Protein AF-A0A972V0B0-F1 (afdb_monomer_lite)

Foldseek 3Di:
DPDDQCVPDPDHQDAPRVPDDCCLQDVDDSPDDQDDPAPVSRDDDLQVCLQQDPNDDDGLVVFADSNGRPHTPQDLVNVCVDPAHQDAPSVVPDPCLPQNDPHGGYPHCQDNAPVSNDPDPCPVQAPCVQQVPRPLVCFADSNHRVRGDHQCVVDPDGQDAPSVVDDPCLQQWDADPNDIDGHNPDGDPAPCVNDPDLQVCPQDDPNHHPQVCQQDSNDSHRNNDAQVPPPHRQDDPSPPDDPCLQFPWDADPNDTHTDPDDPDPDPVVNPD

pLDDT: mean 89.09, std 5.12, range [51.25, 94.75]

Secondary structure (DSSP, 8-state):
-----GGGSSS---GGGGG--GGGT-SS-TTSPPP-SSGGGTS--TTTTTT-BTTBPPPGGGTB-SS-TTSB---HHHHTTSSS---GGGGGS-THHHHEETTEE------SSGGGTS--TTTTTS-TTTSGGG-GGGTB-SS-TT-B---GGGSSS---GGGGGS-HHHHHEEEETTEEEE--SS----GGGTS--TTTTTT-BTTB--GGGT--SS-SS-TT--GGGSSS---GGGTT--GGGTS-EEEETTEEEE----S---HHHHH-

Structure (mmCIF, N/CA/C/O backbone):
data_AF-A0A972V0B0-F1
#
_entry.id   AF-A0A972V0B0-F1
#
loop_
_atom_site.group_PDB
_atom_site.id
_atom_site.type_symbol
_atom_site.label_atom_id
_atom_site.label_alt_id
_atom_site.label_comp_id
_atom_site.label_asym_id
_atom_site.label_entity_id
_atom_site.label_seq_id
_atom_site.pdbx_PDB_ins_code
_atom_site.Cartn_x
_atom_site.Cartn_y
_atom_site.Cartn_z
_atom_site.occupancy
_atom_site.B_iso_or_equiv
_atom_site.auth_seq_id
_atom_site.auth_comp_id
_atom_site.auth_asym_id
_atom_site.auth_atom_id
_atom_site.pdbx_PDB_model_num
ATOM 1 N N . MET A 1 1 ? 24.440 -10.088 -61.832 1.00 51.25 1 MET A N 1
ATOM 2 C CA . MET A 1 1 ? 25.765 -10.116 -61.172 1.00 51.25 1 MET A CA 1
ATOM 3 C C . MET A 1 1 ? 25.645 -11.085 -60.006 1.00 51.25 1 MET A C 1
ATOM 5 O O . MET A 1 1 ? 25.086 -10.699 -58.996 1.00 51.25 1 MET A O 1
ATOM 9 N N . ASN A 1 2 ? 26.035 -12.352 -60.175 1.00 53.22 2 ASN A N 1
ATOM 10 C CA . ASN A 1 2 ? 25.621 -13.441 -59.270 1.00 53.22 2 ASN A CA 1
ATOM 11 C C . ASN A 1 2 ? 26.691 -13.938 -58.282 1.00 53.22 2 ASN A C 1
ATOM 13 O O . ASN A 1 2 ? 26.530 -15.032 -57.755 1.00 53.22 2 ASN A O 1
ATOM 17 N N . SER A 1 3 ? 27.766 -13.195 -57.994 1.00 65.75 3 SER A N 1
ATOM 18 C CA . SER A 1 3 ? 28.734 -13.686 -56.993 1.00 65.75 3 SER A CA 1
ATOM 19 C C . SER A 1 3 ? 29.691 -12.632 -56.421 1.00 65.75 3 SER A C 1
ATOM 21 O O . SER A 1 3 ? 30.895 -12.884 -56.349 1.00 65.75 3 SER A O 1
ATOM 23 N N . PHE A 1 4 ? 29.211 -11.444 -56.029 1.00 81.19 4 PHE A N 1
ATOM 24 C CA . PHE A 1 4 ? 30.041 -10.613 -55.147 1.00 81.19 4 PHE A CA 1
ATOM 25 C C . PHE A 1 4 ? 29.948 -11.167 -53.723 1.00 81.19 4 PHE A C 1
ATOM 27 O O . PHE A 1 4 ? 28.857 -11.290 -53.173 1.00 81.19 4 PHE A O 1
ATOM 34 N N . ASP A 1 5 ? 31.092 -11.552 -53.166 1.00 86.06 5 ASP A N 1
ATOM 35 C CA . ASP A 1 5 ? 31.188 -12.245 -51.886 1.00 86.06 5 ASP A CA 1
ATOM 36 C C . ASP A 1 5 ? 31.650 -11.279 -50.790 1.00 86.06 5 ASP A C 1
ATOM 38 O O . ASP A 1 5 ? 32.835 -10.954 -50.679 1.00 86.06 5 ASP A O 1
ATOM 42 N N . HIS A 1 6 ? 30.700 -10.826 -49.968 1.00 88.62 6 HIS A N 1
ATOM 43 C CA . HIS A 1 6 ? 30.971 -9.909 -48.862 1.00 88.62 6 HIS A CA 1
ATOM 44 C C . HIS A 1 6 ? 31.806 -10.523 -47.731 1.00 88.62 6 HIS A C 1
ATOM 46 O O . HIS A 1 6 ? 32.396 -9.765 -46.960 1.00 88.62 6 HIS A O 1
ATOM 52 N N . SER A 1 7 ? 31.938 -11.854 -47.652 1.00 88.25 7 SER A N 1
ATOM 53 C CA . SER A 1 7 ? 32.785 -12.503 -46.638 1.00 88.25 7 SER A CA 1
ATOM 54 C C . SER A 1 7 ? 34.274 -12.182 -46.804 1.00 88.25 7 SER A C 1
ATOM 56 O O . SER A 1 7 ? 35.052 -12.321 -45.865 1.00 88.25 7 SER A O 1
ATOM 58 N N . LYS A 1 8 ? 34.670 -11.704 -47.991 1.00 88.88 8 LYS A N 1
ATOM 59 C CA . LYS A 1 8 ? 36.043 -11.296 -48.324 1.00 88.88 8 LYS A CA 1
ATOM 60 C C . LYS A 1 8 ? 36.289 -9.800 -48.141 1.00 88.88 8 LYS A C 1
ATOM 62 O O . LYS A 1 8 ? 37.336 -9.298 -48.544 1.00 88.88 8 LYS A O 1
ATOM 67 N N . THR A 1 9 ? 35.316 -9.073 -47.600 1.00 87.44 9 THR A N 1
ATOM 68 C CA . THR A 1 9 ? 35.385 -7.621 -47.421 1.00 87.44 9 THR A CA 1
ATOM 69 C C . THR A 1 9 ? 35.479 -7.255 -45.944 1.00 87.44 9 THR A C 1
ATOM 71 O O . THR A 1 9 ? 35.222 -8.078 -45.071 1.00 87.44 9 THR A O 1
ATOM 74 N N . ASN A 1 10 ? 35.792 -5.990 -45.661 1.00 86.88 10 ASN A N 1
ATOM 75 C CA . ASN A 1 10 ? 35.825 -5.463 -44.292 1.00 86.88 10 ASN A CA 1
ATOM 76 C C . ASN A 1 10 ? 34.428 -5.316 -43.656 1.00 86.88 10 ASN A C 1
ATOM 78 O O . ASN A 1 10 ? 34.326 -4.897 -42.505 1.00 86.88 10 ASN A O 1
ATOM 82 N N . TYR A 1 11 ? 33.362 -5.630 -44.399 1.00 87.94 11 TYR A N 1
ATOM 83 C CA . TYR A 1 11 ? 31.991 -5.638 -43.911 1.00 87.94 11 TYR A CA 1
ATOM 84 C C . TYR A 1 11 ? 31.294 -6.932 -44.336 1.00 87.94 11 TYR A C 1
ATOM 86 O O . TYR A 1 11 ? 30.757 -7.050 -45.441 1.00 87.94 11 TYR A O 1
ATOM 94 N N . ILE A 1 12 ? 31.336 -7.920 -43.444 1.00 90.50 12 ILE A N 1
ATOM 95 C CA . ILE A 1 12 ? 30.674 -9.209 -43.629 1.00 90.50 12 ILE A CA 1
ATOM 96 C C . ILE A 1 12 ? 29.174 -9.002 -43.398 1.00 90.50 12 ILE A C 1
ATOM 98 O O . ILE A 1 12 ? 28.762 -8.516 -42.347 1.00 90.50 12 ILE A O 1
ATOM 102 N N . LEU A 1 13 ? 28.352 -9.347 -44.393 1.00 90.50 13 LEU A N 1
ATOM 103 C CA . LEU A 1 13 ? 26.901 -9.260 -44.253 1.00 90.50 13 LEU A CA 1
ATOM 104 C C . LEU A 1 13 ? 26.405 -10.358 -43.314 1.00 90.50 13 LEU A C 1
ATOM 106 O O . LEU A 1 13 ? 26.665 -11.539 -43.531 1.00 90.50 13 LEU A O 1
ATOM 110 N N . GLU A 1 14 ? 25.635 -9.963 -42.306 1.00 91.81 14 GLU A N 1
ATOM 111 C CA . GLU A 1 14 ? 25.049 -10.869 -41.322 1.00 91.81 14 GLU A CA 1
ATOM 112 C C . GLU A 1 14 ? 23.585 -10.514 -41.047 1.00 91.81 14 GLU A C 1
ATOM 114 O O . GLU A 1 14 ? 23.146 -9.366 -41.195 1.00 91.81 14 GLU A O 1
ATOM 119 N N . GLY A 1 15 ? 22.818 -11.521 -40.626 1.00 90.94 15 GLY A N 1
ATOM 120 C CA . GLY A 1 15 ? 21.413 -11.374 -40.256 1.00 90.94 15 GLY A CA 1
ATOM 121 C C . GLY A 1 15 ? 20.578 -10.736 -41.361 1.00 90.94 15 GLY A C 1
ATOM 122 O O . GLY A 1 15 ? 20.591 -11.185 -42.507 1.00 90.94 15 GLY A O 1
ATOM 123 N N . ARG A 1 16 ? 19.850 -9.667 -41.028 1.00 89.12 16 ARG A N 1
ATOM 124 C CA . ARG A 1 16 ? 18.952 -8.974 -41.968 1.00 89.12 16 ARG A CA 1
ATOM 125 C C . ARG A 1 16 ? 19.671 -8.315 -43.146 1.00 89.12 16 ARG A C 1
ATOM 127 O O . ARG A 1 16 ? 19.021 -8.052 -44.153 1.00 89.12 16 ARG A O 1
ATOM 134 N N . HIS A 1 17 ? 20.980 -8.081 -43.058 1.00 91.88 17 HIS A N 1
ATOM 135 C CA . HIS A 1 17 ? 21.739 -7.483 -44.155 1.00 91.88 17 HIS A CA 1
ATOM 136 C C . HIS A 1 17 ? 21.974 -8.453 -45.323 1.00 91.88 17 HIS A C 1
ATOM 138 O O . HIS A 1 17 ? 22.174 -8.002 -46.446 1.00 91.88 17 HIS A O 1
ATOM 144 N N . LEU A 1 18 ? 21.892 -9.771 -45.092 1.00 90.88 18 LEU A N 1
ATOM 145 C CA . LEU A 1 18 ? 22.099 -10.801 -46.123 1.00 90.88 18 LEU A CA 1
ATOM 146 C C . LEU 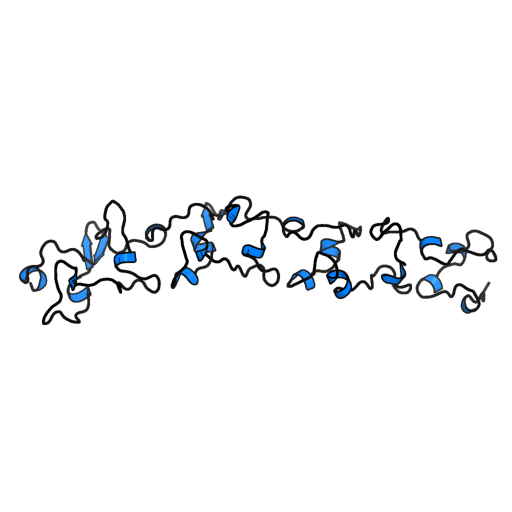A 1 18 ? 21.057 -10.762 -47.246 1.00 90.88 18 LEU A C 1
ATOM 148 O O . LEU A 1 18 ? 21.331 -11.208 -48.356 1.00 90.88 18 LEU A O 1
ATOM 152 N N . THR A 1 19 ? 19.856 -10.259 -46.956 1.00 87.62 19 THR A N 1
ATOM 153 C CA . THR A 1 19 ? 18.729 -10.239 -47.898 1.00 87.62 19 THR A CA 1
ATOM 154 C C . THR A 1 19 ? 18.504 -8.865 -48.528 1.00 87.62 19 THR A C 1
ATOM 156 O O . THR A 1 19 ? 17.464 -8.648 -49.143 1.00 87.62 19 THR A O 1
ATOM 159 N N . LEU A 1 20 ? 19.411 -7.905 -48.316 1.00 88.81 20 LEU A N 1
ATOM 160 C CA . LEU A 1 20 ? 19.271 -6.554 -48.854 1.00 88.81 20 LEU A CA 1
ATOM 161 C C . LEU A 1 20 ? 19.803 -6.467 -50.283 1.00 88.81 20 LEU A C 1
ATOM 163 O O . LEU A 1 20 ? 20.859 -7.006 -50.609 1.00 88.81 20 LEU A O 1
ATOM 167 N N . ASP A 1 21 ? 19.102 -5.702 -51.117 1.00 90.31 21 ASP A N 1
ATOM 168 C CA . ASP A 1 21 ? 19.614 -5.317 -52.428 1.00 90.31 21 ASP A CA 1
ATOM 169 C C . ASP A 1 21 ? 20.857 -4.427 -52.290 1.00 90.31 21 ASP A C 1
ATOM 171 O O . ASP A 1 21 ? 20.909 -3.539 -51.433 1.00 90.31 21 ASP A O 1
ATOM 175 N N . CYS A 1 22 ? 21.820 -4.578 -53.207 1.00 89.06 22 CYS A N 1
ATOM 176 C CA . CYS A 1 22 ? 23.069 -3.802 -53.217 1.00 89.06 22 CYS A CA 1
ATOM 177 C C . CYS A 1 22 ? 22.825 -2.281 -53.167 1.00 89.06 22 CYS A C 1
ATOM 179 O O . CYS A 1 22 ? 23.588 -1.535 -52.552 1.00 89.06 22 CYS A O 1
ATOM 181 N N . THR A 1 23 ? 21.731 -1.819 -53.782 1.00 91.38 23 THR A N 1
ATOM 182 C CA . THR A 1 23 ? 21.338 -0.404 -53.868 1.00 91.38 23 THR A CA 1
ATOM 183 C C . THR A 1 23 ? 20.962 0.215 -52.522 1.00 91.38 23 THR A C 1
ATOM 185 O O . THR A 1 23 ? 20.965 1.439 -52.392 1.00 91.38 23 THR A O 1
ATOM 188 N N . LYS A 1 24 ? 20.652 -0.595 -51.500 1.00 91.00 24 LYS A N 1
ATOM 189 C CA . LYS A 1 24 ? 20.341 -0.100 -50.150 1.00 91.00 24 LYS A CA 1
ATOM 190 C C . LYS A 1 24 ? 21.573 0.439 -49.429 1.00 91.00 24 LYS A C 1
ATOM 192 O O . LYS A 1 24 ? 21.441 1.379 -48.651 1.00 91.00 24 LYS A O 1
ATOM 197 N N . CYS A 1 25 ? 22.750 -0.105 -49.724 1.00 89.50 25 CYS A N 1
ATOM 198 C CA . CYS A 1 25 ? 24.021 0.336 -49.146 1.00 89.50 25 CYS A CA 1
ATOM 199 C C . CYS A 1 25 ? 24.804 1.224 -50.122 1.00 89.50 25 CYS A C 1
ATOM 201 O O . CYS A 1 25 ? 25.382 2.237 -49.733 1.00 89.50 25 CYS A O 1
ATOM 203 N N . HIS A 1 26 ? 24.779 0.886 -51.411 1.00 90.56 26 HIS A N 1
ATOM 204 C CA . HIS A 1 26 ? 25.521 1.596 -52.444 1.00 90.56 26 HIS A CA 1
ATOM 205 C C . HIS A 1 26 ? 24.607 2.541 -53.229 1.00 90.56 26 HIS A C 1
ATOM 207 O O . HIS A 1 26 ? 23.933 2.144 -54.177 1.00 90.56 26 HIS A O 1
ATOM 213 N N . LYS A 1 27 ? 24.634 3.828 -52.862 1.00 85.38 27 LYS A N 1
ATOM 214 C CA . LYS A 1 27 ? 23.872 4.906 -53.528 1.00 85.38 27 LYS A CA 1
ATOM 215 C C . LYS A 1 27 ? 24.489 5.384 -54.858 1.00 85.38 27 LYS A C 1
ATOM 217 O O . LYS A 1 27 ? 23.963 6.298 -55.482 1.00 85.38 27 LYS A O 1
ATOM 222 N N . GLY A 1 28 ? 25.615 4.800 -55.270 1.00 84.69 28 GLY A N 1
ATOM 223 C CA . GLY A 1 28 ? 26.370 5.148 -56.477 1.00 84.69 28 GLY A CA 1
ATOM 224 C C . GLY A 1 28 ? 27.048 3.909 -57.061 1.00 84.69 28 GLY A C 1
ATOM 225 O O . GLY A 1 28 ? 26.440 2.845 -57.105 1.00 84.69 28 GLY A O 1
ATOM 226 N N . SER A 1 29 ? 28.314 4.016 -57.478 1.00 88.31 29 SER A N 1
ATOM 227 C CA . SER A 1 29 ? 29.063 2.830 -57.919 1.00 88.31 29 SER A CA 1
ATOM 228 C C . SER A 1 29 ? 29.170 1.794 -56.795 1.00 88.31 29 SER A C 1
ATOM 230 O O . SER A 1 29 ? 29.531 2.134 -55.667 1.00 88.31 29 SER A O 1
ATOM 232 N N . TYR A 1 30 ? 28.929 0.521 -57.118 1.00 86.56 30 TYR A N 1
ATOM 233 C CA . TYR A 1 30 ? 29.069 -0.601 -56.181 1.00 86.56 30 TYR A CA 1
ATOM 234 C C . TYR A 1 30 ? 30.507 -0.816 -55.692 1.00 86.56 30 TYR A C 1
ATOM 236 O O . TYR A 1 30 ? 30.723 -1.463 -54.676 1.00 86.56 30 TYR A O 1
ATOM 244 N N . THR A 1 31 ? 31.496 -0.244 -56.378 1.00 84.31 31 THR A N 1
ATOM 245 C CA . THR A 1 31 ? 32.905 -0.291 -55.965 1.00 84.31 31 THR A CA 1
ATOM 246 C C . THR A 1 31 ? 33.290 0.827 -55.002 1.00 84.31 31 THR A C 1
ATOM 248 O O . THR A 1 31 ? 34.402 0.816 -54.479 1.00 84.31 31 THR A O 1
ATOM 251 N N . ASN A 1 32 ? 32.421 1.821 -54.795 1.00 88.38 32 ASN A N 1
ATOM 252 C CA . ASN A 1 32 ? 32.740 2.925 -53.901 1.00 88.38 32 ASN A CA 1
ATOM 253 C C . ASN A 1 32 ? 32.690 2.444 -52.446 1.00 88.38 32 ASN A C 1
ATOM 255 O O . ASN A 1 32 ? 31.724 1.774 -52.064 1.00 88.38 32 ASN A O 1
ATOM 259 N N . PRO A 1 33 ? 33.691 2.809 -51.625 1.00 87.12 33 PRO A N 1
ATOM 260 C CA . PRO A 1 33 ? 33.683 2.469 -50.214 1.00 87.12 33 PRO A CA 1
ATOM 261 C C . PRO A 1 33 ? 32.496 3.144 -49.522 1.00 87.12 33 PRO A C 1
ATOM 263 O O . PRO A 1 33 ? 32.240 4.336 -49.705 1.00 87.12 33 PRO A O 1
ATOM 266 N N . VAL A 1 34 ? 31.779 2.366 -48.717 1.00 89.88 34 VAL A N 1
ATOM 267 C CA . VAL A 1 34 ? 30.687 2.838 -47.863 1.00 89.88 34 VAL A CA 1
ATOM 268 C C . VAL A 1 34 ? 31.223 2.921 -46.442 1.00 89.88 34 VAL A C 1
ATOM 270 O O . VAL A 1 34 ? 31.933 2.025 -45.994 1.00 89.88 34 VAL A O 1
ATOM 273 N N . LYS A 1 35 ? 30.912 3.999 -45.723 1.00 91.56 35 LYS A N 1
ATOM 274 C CA . LYS A 1 35 ? 31.260 4.098 -44.306 1.00 91.56 35 LYS A CA 1
ATOM 275 C C . LYS A 1 35 ? 30.401 3.095 -43.525 1.00 91.56 35 LYS A C 1
ATOM 277 O O . LYS A 1 35 ? 29.187 3.104 -43.678 1.00 91.56 35 LYS A O 1
ATOM 282 N N . HIS A 1 36 ? 31.028 2.209 -42.755 1.00 90.06 36 HIS A N 1
ATOM 283 C CA . HIS A 1 36 ? 30.348 1.054 -42.151 1.00 90.06 36 HIS A CA 1
ATOM 284 C C . HIS A 1 36 ? 30.890 0.691 -40.759 1.00 90.06 36 HIS A C 1
ATOM 286 O O . HIS A 1 36 ? 30.691 -0.426 -40.283 1.00 90.06 36 HIS A O 1
ATOM 292 N N . SER A 1 37 ? 31.657 1.588 -40.134 1.00 88.50 37 SER A N 1
ATOM 293 C CA . SER A 1 37 ? 32.315 1.306 -38.853 1.00 88.50 37 SER A CA 1
ATOM 294 C C . SER A 1 37 ? 31.341 1.388 -37.682 1.00 88.50 37 SER A C 1
ATOM 296 O O . SER A 1 37 ? 31.563 0.739 -36.669 1.00 88.50 37 SER A O 1
ATOM 298 N N . LEU A 1 38 ? 30.277 2.180 -37.820 1.00 89.75 38 LEU A N 1
ATOM 299 C CA . LEU A 1 38 ? 29.219 2.337 -36.829 1.00 89.75 38 LEU A CA 1
ATOM 300 C C . LEU A 1 38 ? 27.864 2.073 -37.480 1.00 89.75 38 LEU A C 1
ATOM 302 O O . LEU A 1 38 ? 27.641 2.440 -38.634 1.00 89.75 38 LEU A O 1
ATOM 306 N N . CYS A 1 39 ? 26.907 1.536 -36.722 1.00 91.25 39 CYS A N 1
ATOM 307 C CA . CYS A 1 39 ? 25.532 1.371 -37.206 1.00 91.25 39 CYS A CA 1
ATOM 308 C C . CYS A 1 39 ? 24.936 2.709 -37.676 1.00 91.25 39 CYS A C 1
ATOM 310 O O . CYS A 1 39 ? 24.220 2.759 -38.676 1.00 91.25 39 CYS A O 1
ATOM 312 N N . SER A 1 40 ? 25.300 3.803 -36.997 1.00 90.06 40 SER A N 1
ATOM 313 C CA . SER A 1 40 ? 24.869 5.165 -37.317 1.00 90.06 40 SER A CA 1
ATOM 314 C C . SER A 1 40 ? 25.444 5.735 -38.617 1.00 90.06 40 SER A C 1
ATOM 316 O O . SER A 1 40 ? 25.043 6.818 -39.031 1.00 90.06 40 SER A O 1
ATOM 318 N N . ASP A 1 41 ? 26.402 5.055 -39.255 1.00 91.06 41 ASP A N 1
ATOM 319 C CA . ASP A 1 41 ? 26.890 5.460 -40.578 1.00 91.06 41 ASP A CA 1
ATOM 320 C C . ASP A 1 41 ? 25.838 5.204 -41.672 1.00 91.06 41 ASP A C 1
ATOM 322 O O . ASP A 1 41 ? 25.843 5.875 -42.705 1.00 91.06 41 ASP A O 1
ATOM 326 N N . CYS A 1 42 ? 24.916 4.268 -41.420 1.00 91.38 42 CYS A N 1
ATOM 327 C CA . CYS A 1 42 ? 23.842 3.882 -42.337 1.00 91.38 42 CYS A CA 1
ATOM 328 C C . CYS A 1 42 ? 22.436 4.093 -41.754 1.00 91.38 42 CYS A C 1
ATOM 330 O O . CYS A 1 42 ? 21.502 4.354 -42.512 1.00 91.38 42 CYS A O 1
ATOM 332 N N . HIS A 1 43 ? 22.270 3.953 -40.437 1.00 92.12 43 HIS A N 1
ATOM 333 C CA . HIS A 1 43 ? 20.976 4.005 -39.761 1.00 92.12 43 HIS A CA 1
ATOM 334 C C . HIS A 1 43 ? 20.806 5.272 -38.928 1.00 92.12 43 HIS A C 1
ATOM 336 O O . HIS A 1 43 ? 21.711 5.691 -38.210 1.00 92.12 43 HIS A O 1
ATOM 342 N N . ASP A 1 44 ? 19.602 5.831 -38.958 1.00 92.12 44 ASP A N 1
ATOM 343 C CA . ASP A 1 44 ? 19.235 6.917 -38.059 1.00 92.12 44 ASP A CA 1
ATOM 344 C C . ASP A 1 44 ? 19.014 6.402 -36.630 1.00 92.12 44 ASP A C 1
ATOM 346 O O . ASP A 1 44 ? 18.536 5.286 -36.401 1.00 92.12 44 ASP A O 1
ATOM 350 N N . ASP A 1 45 ? 19.329 7.245 -35.648 1.00 91.69 45 ASP A N 1
ATOM 351 C CA . ASP A 1 45 ? 19.101 6.944 -34.236 1.00 91.69 45 ASP A CA 1
ATOM 352 C C . ASP A 1 45 ? 17.611 7.066 -33.886 1.00 91.69 45 ASP A C 1
ATOM 354 O O . ASP A 1 45 ? 17.098 8.150 -33.594 1.00 91.69 45 ASP A O 1
ATOM 358 N N . TYR A 1 46 ? 16.920 5.926 -33.857 1.00 92.56 46 TYR A N 1
ATOM 359 C CA . TYR A 1 46 ? 15.517 5.834 -33.446 1.00 92.56 46 TYR A CA 1
ATOM 360 C C . TYR A 1 46 ? 15.267 6.419 -32.040 1.00 92.56 46 TYR A C 1
ATOM 362 O O . TYR A 1 46 ? 14.219 7.024 -31.784 1.00 92.56 46 TYR A O 1
ATOM 370 N N . HIS A 1 47 ? 16.237 6.297 -31.130 1.00 91.94 47 HIS A N 1
ATOM 371 C CA . HIS A 1 47 ? 16.125 6.750 -29.745 1.00 91.94 47 HIS A CA 1
ATOM 372 C C . HIS A 1 47 ? 16.424 8.237 -29.565 1.00 91.94 47 HIS A C 1
ATOM 374 O O . HIS A 1 47 ? 16.220 8.754 -28.468 1.00 91.94 47 HIS A O 1
ATOM 380 N N . ASN A 1 48 ? 16.834 8.949 -30.620 1.00 91.88 48 ASN A N 1
ATOM 381 C CA . ASN A 1 48 ? 17.043 10.397 -30.606 1.00 91.88 48 ASN A CA 1
ATOM 382 C C . ASN A 1 48 ? 17.903 10.861 -29.410 1.00 91.88 48 ASN A C 1
ATOM 384 O O . ASN A 1 48 ? 17.514 11.758 -28.663 1.00 91.88 48 ASN A O 1
ATOM 388 N N . ASN A 1 49 ? 19.066 10.236 -29.215 1.00 91.88 49 ASN A N 1
ATOM 389 C CA . ASN A 1 49 ? 20.031 10.520 -28.147 1.00 91.88 49 ASN A CA 1
ATOM 390 C C . ASN A 1 49 ? 19.557 10.229 -26.708 1.00 91.88 49 ASN A C 1
ATOM 392 O O . ASN A 1 49 ? 20.216 10.668 -25.767 1.00 91.88 49 ASN A O 1
ATOM 396 N N . GLN A 1 50 ? 18.475 9.469 -26.493 1.00 90.81 50 GLN A N 1
ATOM 397 C CA . GLN A 1 50 ? 17.999 9.125 -25.137 1.00 90.81 50 GLN A CA 1
ATOM 398 C C . GLN A 1 50 ? 19.038 8.394 -24.269 1.00 90.81 50 GLN A C 1
ATOM 400 O O . GLN A 1 50 ? 18.961 8.471 -23.047 1.00 90.81 50 GLN A O 1
ATOM 405 N N . PHE A 1 51 ? 20.015 7.721 -24.882 1.00 90.44 51 PHE A N 1
ATOM 406 C CA . PHE A 1 51 ? 21.068 6.978 -24.180 1.00 90.44 51 PHE A CA 1
ATOM 407 C C . PHE A 1 51 ? 22.430 7.687 -24.166 1.00 90.44 51 PHE A C 1
ATOM 409 O O . PHE A 1 51 ? 23.444 7.077 -23.832 1.00 90.44 51 PHE A O 1
ATOM 416 N N . LEU A 1 52 ? 22.48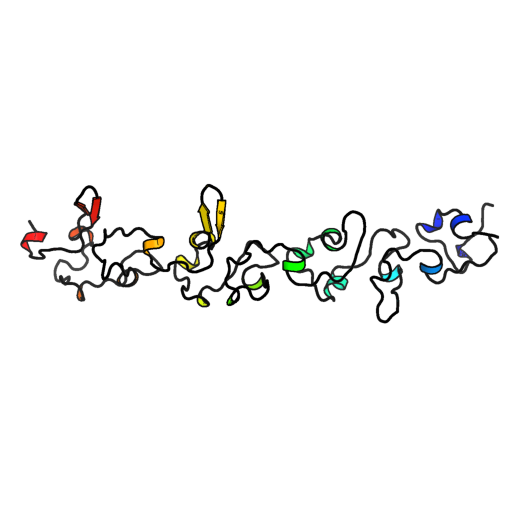1 8.966 -24.545 1.00 91.00 52 LEU A N 1
ATOM 417 C CA . LEU A 1 52 ? 23.716 9.742 -24.548 1.00 91.00 52 LEU A CA 1
ATOM 418 C C . LEU A 1 52 ? 24.239 9.922 -23.114 1.00 91.00 52 LEU A C 1
ATOM 420 O O . LEU A 1 52 ? 23.545 10.467 -22.257 1.00 91.00 52 LEU A O 1
ATOM 424 N N . LYS A 1 53 ? 25.487 9.520 -22.857 1.00 85.94 53 LYS A N 1
ATOM 425 C CA . LYS A 1 53 ? 26.161 9.714 -21.565 1.00 85.94 53 LYS A CA 1
ATOM 426 C C . LYS A 1 53 ? 27.474 10.450 -21.785 1.00 85.94 53 LYS A C 1
ATOM 428 O O . LYS A 1 53 ? 28.320 9.978 -22.533 1.00 85.94 53 LYS A O 1
ATOM 433 N N . ASN A 1 54 ? 27.653 11.609 -21.149 1.00 88.94 54 ASN A N 1
ATOM 434 C CA . ASN A 1 54 ? 28.843 12.460 -21.322 1.00 88.94 54 ASN A CA 1
ATOM 435 C C . ASN A 1 54 ? 29.167 12.763 -22.802 1.00 88.94 54 ASN A C 1
ATOM 437 O O . ASN A 1 54 ? 30.323 12.711 -23.208 1.00 88.94 54 ASN A O 1
ATOM 441 N N . ASN A 1 55 ? 28.142 13.043 -23.617 1.00 87.38 55 ASN A N 1
ATOM 442 C CA . ASN A 1 55 ? 28.241 13.232 -25.074 1.00 87.38 55 ASN A CA 1
ATOM 443 C C . ASN A 1 55 ? 28.743 12.014 -25.873 1.00 87.38 55 ASN A C 1
ATOM 445 O O . ASN A 1 55 ? 29.057 12.145 -27.055 1.00 87.38 55 ASN A O 1
ATOM 449 N N . ILE A 1 56 ? 28.760 10.826 -25.269 1.00 87.06 56 ILE A N 1
ATOM 450 C CA . ILE A 1 56 ? 29.111 9.565 -25.924 1.00 87.06 56 ILE A CA 1
ATOM 451 C C . ILE A 1 56 ? 27.836 8.738 -26.100 1.00 87.06 56 ILE A C 1
ATOM 453 O O . ILE A 1 56 ? 27.062 8.559 -25.154 1.00 87.06 56 ILE A O 1
ATOM 457 N N . LYS A 1 57 ? 27.598 8.262 -27.328 1.00 87.50 57 LYS A N 1
ATOM 458 C CA . LYS A 1 57 ? 26.502 7.336 -27.638 1.00 87.50 57 LYS A CA 1
ATOM 459 C C . LYS A 1 57 ? 26.984 5.895 -27.434 1.00 87.50 57 LYS A C 1
ATOM 461 O O . LYS A 1 57 ? 28.094 5.598 -27.875 1.00 87.50 57 LYS A O 1
ATOM 466 N N . PRO A 1 58 ? 26.191 5.020 -26.795 1.00 88.81 58 PRO A N 1
ATOM 467 C CA . PRO A 1 58 ? 26.498 3.595 -26.748 1.00 88.81 58 PRO A CA 1
ATOM 468 C C . PRO A 1 58 ? 26.405 2.976 -28.145 1.00 88.81 58 PRO A C 1
ATOM 470 O O . PRO A 1 58 ? 25.734 3.525 -29.028 1.00 88.81 58 PRO A O 1
ATOM 473 N N . ASP A 1 59 ? 27.060 1.833 -28.332 1.00 90.31 59 ASP A N 1
ATOM 474 C CA . ASP A 1 59 ? 26.930 1.087 -29.578 1.00 90.31 59 ASP A CA 1
ATOM 475 C C . ASP A 1 59 ? 25.528 0.468 -29.647 1.00 90.31 59 ASP A C 1
ATOM 477 O O . ASP A 1 59 ? 24.984 -0.021 -28.652 1.00 90.31 59 ASP A O 1
ATOM 481 N N . CYS A 1 60 ? 24.923 0.462 -30.833 1.00 92.88 60 CYS A N 1
ATOM 482 C CA . CYS A 1 60 ? 23.651 -0.211 -31.045 1.00 92.88 60 CYS A CA 1
ATOM 483 C C . CYS A 1 60 ? 23.758 -1.706 -30.715 1.00 92.88 60 CYS A C 1
ATOM 485 O O . CYS A 1 60 ? 22.781 -2.274 -30.227 1.00 92.88 60 CYS A O 1
ATOM 487 N N . SER A 1 61 ? 24.925 -2.331 -30.921 1.00 91.19 61 SER A N 1
ATOM 488 C CA . SER A 1 61 ? 25.155 -3.749 -30.609 1.00 91.19 61 SER A CA 1
ATOM 489 C C . SER A 1 61 ? 25.109 -4.084 -29.116 1.00 91.19 61 SER A C 1
ATOM 491 O O . SER A 1 61 ? 24.934 -5.249 -28.762 1.00 91.19 61 SER A O 1
ATOM 493 N N . ASP A 1 62 ? 25.211 -3.089 -28.228 1.00 91.00 62 ASP A N 1
ATOM 494 C CA . ASP A 1 62 ? 25.094 -3.303 -26.777 1.00 91.00 62 ASP A CA 1
ATOM 495 C C . ASP A 1 62 ? 23.683 -3.768 -26.375 1.00 91.00 62 ASP A C 1
ATOM 497 O O . ASP A 1 62 ? 23.492 -4.402 -25.326 1.00 91.00 62 ASP A O 1
ATOM 501 N N . CYS A 1 63 ? 22.696 -3.449 -27.220 1.00 92.69 63 CYS A N 1
ATOM 502 C CA . CYS A 1 63 ? 21.279 -3.712 -26.999 1.00 92.69 63 CYS A CA 1
ATOM 503 C C . CYS A 1 63 ? 20.620 -4.470 -28.157 1.00 92.69 63 CYS A C 1
ATOM 505 O O . CYS A 1 63 ? 19.731 -5.273 -27.907 1.00 92.69 63 CYS A O 1
ATOM 507 N N . HIS A 1 64 ? 21.017 -4.257 -29.407 1.00 94.50 64 HIS A N 1
ATOM 508 C CA . HIS A 1 64 ? 20.348 -4.820 -30.579 1.00 94.50 64 HIS A CA 1
ATOM 509 C C . HIS A 1 64 ? 21.197 -5.883 -31.271 1.00 94.50 64 HIS A C 1
ATOM 511 O O . HIS A 1 64 ? 22.423 -5.871 -31.226 1.00 94.50 64 HIS A O 1
ATOM 517 N N . SER A 1 65 ? 20.521 -6.804 -31.953 1.00 93.38 65 SER A N 1
ATOM 518 C CA . SER A 1 65 ? 21.152 -7.840 -32.768 1.00 93.38 65 SER A CA 1
ATOM 519 C C . SER A 1 65 ? 20.862 -7.613 -34.247 1.00 93.38 65 SER A C 1
ATOM 521 O O . SER A 1 65 ? 19.743 -7.264 -34.625 1.00 93.38 65 SER A O 1
ATOM 523 N N . VAL A 1 66 ? 21.841 -7.906 -35.105 1.00 92.00 66 VAL A N 1
ATOM 524 C CA . VAL A 1 66 ? 21.675 -7.908 -36.570 1.00 92.00 66 VAL A CA 1
ATOM 525 C C . VAL A 1 66 ? 20.644 -8.937 -37.061 1.00 92.00 66 VAL A C 1
ATOM 527 O O . VAL A 1 66 ? 20.116 -8.811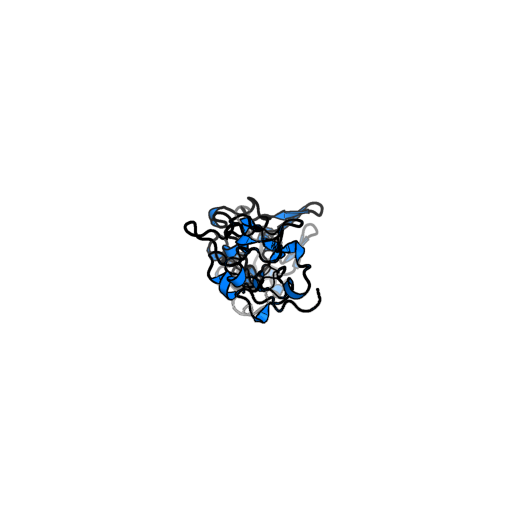 -38.166 1.00 92.00 66 VAL A O 1
ATOM 530 N N . GLN A 1 67 ? 20.326 -9.950 -36.246 1.00 90.31 67 GLN A N 1
ATOM 531 C CA . GLN A 1 67 ? 19.315 -10.969 -36.556 1.00 90.31 67 GLN A CA 1
ATOM 532 C C . GLN A 1 67 ? 17.890 -10.450 -36.313 1.00 90.31 67 GLN A C 1
ATOM 534 O O . GLN A 1 67 ? 16.983 -10.661 -37.123 1.00 90.31 67 GLN A O 1
ATOM 539 N N . ASN A 1 68 ? 17.692 -9.734 -35.204 1.00 88.50 68 ASN A N 1
ATOM 540 C CA . ASN A 1 68 ? 16.414 -9.144 -34.824 1.00 88.50 68 ASN A CA 1
ATOM 541 C C . ASN A 1 68 ? 16.639 -7.785 -34.154 1.00 88.50 68 ASN A C 1
ATOM 543 O O . ASN A 1 68 ? 16.776 -7.692 -32.937 1.00 88.50 68 ASN A O 1
ATOM 547 N N . PHE A 1 69 ? 16.649 -6.732 -34.969 1.00 90.75 69 PHE A N 1
ATOM 548 C CA . PHE A 1 69 ? 16.945 -5.380 -34.502 1.00 90.75 69 PHE A CA 1
ATOM 549 C C . PHE A 1 69 ? 15.791 -4.755 -33.706 1.00 90.75 69 PHE A C 1
ATOM 551 O O . PHE A 1 69 ? 16.009 -3.897 -32.861 1.00 90.75 69 PHE A O 1
ATOM 558 N N . THR A 1 70 ? 14.548 -5.188 -33.940 1.00 88.38 70 THR A N 1
ATOM 559 C CA . THR A 1 70 ? 13.371 -4.617 -33.261 1.00 88.38 70 THR A CA 1
ATOM 560 C C . THR A 1 70 ? 13.266 -5.009 -31.790 1.00 88.38 70 THR A C 1
ATOM 562 O O . THR A 1 70 ? 12.605 -4.317 -31.018 1.00 88.38 70 THR A O 1
ATOM 565 N N . SER A 1 71 ? 13.905 -6.110 -31.395 1.00 88.44 71 SER A N 1
ATOM 566 C CA . SER A 1 71 ? 13.966 -6.554 -30.005 1.00 88.44 71 SER A CA 1
ATOM 567 C C . SER A 1 71 ? 15.275 -6.103 -29.362 1.00 88.44 71 SER A C 1
ATOM 569 O O . SER A 1 71 ? 16.310 -6.028 -30.022 1.00 88.44 71 SER A O 1
ATOM 571 N N . SER A 1 72 ? 15.216 -5.810 -28.066 1.00 91.12 72 SER A N 1
ATOM 572 C CA . SER A 1 72 ? 16.392 -5.476 -27.267 1.00 91.12 72 SER A CA 1
ATOM 573 C C . SER A 1 72 ? 16.848 -6.687 -26.453 1.00 91.12 72 SER A C 1
ATOM 575 O O . SER A 1 72 ? 16.025 -7.418 -25.907 1.00 91.12 72 SER A O 1
ATOM 577 N N . ASN A 1 73 ? 18.162 -6.857 -26.342 1.00 91.69 73 ASN A N 1
ATOM 578 C CA . ASN A 1 73 ? 18.868 -7.790 -25.466 1.00 91.69 73 ASN A CA 1
ATOM 579 C C . ASN A 1 73 ? 19.128 -7.184 -24.072 1.00 91.69 73 ASN A C 1
ATOM 581 O O . ASN A 1 73 ? 19.887 -7.741 -23.277 1.00 91.69 73 ASN A O 1
ATOM 585 N N . TYR A 1 74 ? 18.572 -6.005 -23.784 1.00 91.69 74 TYR A N 1
ATOM 586 C CA . TYR A 1 74 ? 18.729 -5.342 -22.497 1.00 91.69 74 TYR A CA 1
ATOM 587 C C . TYR A 1 74 ? 18.002 -6.127 -21.401 1.00 91.69 74 TYR A C 1
ATOM 589 O O . TYR A 1 74 ? 16.803 -6.382 -21.506 1.00 91.69 74 TYR A O 1
ATOM 597 N N . THR A 1 75 ? 18.729 -6.526 -20.357 1.00 92.94 75 THR A N 1
ATOM 598 C CA . THR A 1 75 ? 18.212 -7.448 -19.341 1.00 92.94 75 THR A CA 1
ATOM 599 C C . THR A 1 75 ? 17.682 -6.723 -18.105 1.00 92.94 75 THR A C 1
ATOM 601 O O . THR A 1 75 ? 17.991 -5.551 -17.864 1.00 92.94 75 THR A O 1
ATOM 604 N N . ILE A 1 76 ? 16.906 -7.437 -17.285 1.00 93.12 76 ILE A N 1
ATOM 605 C CA . ILE A 1 76 ? 16.398 -6.924 -16.004 1.00 93.12 76 ILE A CA 1
ATOM 606 C C . ILE A 1 76 ? 17.557 -6.633 -15.041 1.00 93.12 76 ILE A C 1
ATOM 608 O O . ILE A 1 76 ? 17.515 -5.642 -14.316 1.00 93.12 76 ILE A O 1
ATOM 612 N N . GLU A 1 77 ? 18.631 -7.428 -15.067 1.00 94.75 77 GLU A N 1
ATOM 613 C CA . GLU A 1 77 ? 19.809 -7.197 -14.223 1.00 94.75 77 GLU A CA 1
ATOM 614 C C . GLU A 1 77 ? 20.463 -5.858 -14.560 1.00 94.75 77 GLU A C 1
ATOM 616 O O . GLU A 1 77 ? 20.788 -5.100 -13.650 1.00 94.75 77 GLU A O 1
ATOM 621 N N . LYS A 1 78 ? 20.595 -5.533 -15.857 1.00 92.88 78 LYS A N 1
ATOM 622 C CA . LYS A 1 78 ? 21.092 -4.223 -16.305 1.00 92.88 78 LYS A CA 1
ATOM 623 C C . LYS A 1 78 ? 20.146 -3.095 -15.893 1.00 92.88 78 LYS A C 1
ATOM 625 O O . LYS A 1 78 ? 20.619 -2.070 -15.409 1.00 92.88 78 LYS A O 1
ATOM 630 N N . HIS A 1 79 ? 18.833 -3.290 -16.040 1.00 93.19 79 HIS A N 1
ATOM 631 C CA . HIS A 1 79 ? 17.833 -2.308 -15.614 1.00 93.19 79 HIS A CA 1
ATOM 632 C C . HIS A 1 79 ? 17.941 -1.999 -14.112 1.00 93.19 79 HIS A C 1
ATOM 634 O O . HIS A 1 79 ? 17.935 -0.839 -13.712 1.00 93.19 79 HIS A O 1
ATOM 640 N N . ASN A 1 80 ? 18.119 -3.020 -13.273 1.00 94.75 80 ASN A N 1
ATOM 641 C CA . ASN A 1 80 ? 18.188 -2.880 -11.815 1.00 94.75 80 ASN A CA 1
ATOM 642 C C . ASN A 1 80 ? 19.500 -2.261 -11.290 1.00 94.75 80 ASN A C 1
ATOM 644 O O . ASN A 1 80 ? 19.650 -2.089 -10.076 1.00 94.75 80 ASN A O 1
ATOM 648 N N . LEU A 1 81 ? 20.433 -1.893 -12.177 1.00 92.62 81 LEU A N 1
ATOM 649 C CA . LEU A 1 81 ? 21.573 -1.028 -11.848 1.00 92.62 81 LEU A CA 1
ATOM 650 C C . LEU A 1 81 ? 21.190 0.460 -11.797 1.00 92.62 81 LEU A C 1
ATOM 652 O O . LEU A 1 81 ? 21.976 1.267 -11.303 1.00 92.62 81 LEU A O 1
ATOM 656 N N . LEU A 1 82 ? 20.021 0.825 -12.330 1.00 90.12 82 LEU A N 1
ATOM 657 C CA . LEU A 1 82 ? 19.489 2.187 -12.334 1.00 90.12 82 LEU A CA 1
ATOM 658 C C . LEU A 1 82 ? 18.693 2.486 -11.050 1.00 90.12 82 LEU A C 1
ATOM 660 O O . LEU A 1 82 ? 18.458 1.608 -10.218 1.00 90.12 82 LEU A O 1
ATOM 664 N N . ASP A 1 83 ? 18.255 3.740 -10.911 1.00 89.94 83 ASP A N 1
ATOM 665 C CA . ASP A 1 83 ? 17.563 4.239 -9.713 1.00 89.94 83 ASP A CA 1
ATOM 666 C C . ASP A 1 83 ? 16.228 3.531 -9.439 1.00 89.94 83 ASP A C 1
ATOM 668 O O . ASP A 1 83 ? 15.868 3.306 -8.282 1.00 89.94 83 ASP A O 1
ATOM 672 N N . PHE A 1 84 ? 15.487 3.166 -10.491 1.00 91.50 84 PHE A N 1
ATOM 673 C CA . PHE A 1 84 ? 14.241 2.413 -10.361 1.00 91.50 84 PHE A CA 1
ATOM 674 C C . PHE A 1 84 ? 14.499 0.921 -10.565 1.00 91.50 84 PHE A C 1
ATOM 676 O O . PHE A 1 84 ? 14.655 0.445 -11.689 1.00 91.50 84 PHE A O 1
ATOM 683 N N . LYS A 1 85 ? 14.533 0.174 -9.462 1.00 93.06 85 LYS A N 1
ATOM 684 C CA . LYS A 1 85 ? 14.684 -1.282 -9.487 1.00 93.06 85 LYS A CA 1
ATOM 685 C C . LYS A 1 85 ? 13.323 -1.944 -9.661 1.00 93.06 85 LYS A C 1
ATOM 687 O O . LYS A 1 85 ? 12.391 -1.663 -8.916 1.00 93.06 85 LYS A O 1
ATOM 692 N N . LEU A 1 86 ? 13.226 -2.861 -10.617 1.00 93.44 86 LEU A N 1
ATOM 693 C CA . LEU A 1 86 ? 12.084 -3.751 -10.759 1.00 93.44 86 LEU A CA 1
ATOM 694 C C . LEU A 1 86 ? 12.157 -4.789 -9.641 1.00 93.44 86 LEU A C 1
ATOM 696 O O . LEU A 1 86 ? 13.002 -5.682 -9.667 1.00 93.44 86 LEU A O 1
ATOM 700 N N . ASN A 1 87 ? 11.266 -4.642 -8.668 1.00 91.50 87 ASN A N 1
ATOM 701 C CA . ASN A 1 87 ? 11.101 -5.523 -7.519 1.00 91.50 87 ASN A CA 1
ATOM 702 C C . ASN A 1 87 ? 9.641 -5.980 -7.417 1.00 91.50 87 ASN A C 1
ATOM 704 O O . ASN A 1 87 ? 8.737 -5.348 -7.974 1.00 91.50 87 ASN A O 1
ATOM 708 N N . GLY A 1 88 ? 9.400 -7.053 -6.661 1.00 92.31 88 GLY A N 1
ATOM 709 C CA . GLY A 1 88 ? 8.045 -7.525 -6.386 1.00 92.31 88 GLY A CA 1
ATOM 710 C C . GLY A 1 88 ? 7.247 -7.755 -7.672 1.00 92.31 88 GLY A C 1
ATOM 711 O O . GLY A 1 88 ? 7.739 -8.370 -8.619 1.00 92.31 88 GLY A O 1
ATOM 712 N N . SER A 1 89 ? 6.029 -7.214 -7.732 1.00 93.00 89 SER A N 1
ATOM 713 C CA . SER A 1 89 ? 5.151 -7.353 -8.900 1.00 93.00 89 SER A CA 1
ATOM 714 C C . SER A 1 89 ? 5.659 -6.616 -10.151 1.00 93.00 89 SER A C 1
ATOM 716 O O . SER A 1 89 ? 5.313 -7.000 -11.269 1.00 93.00 89 SER A O 1
ATOM 718 N N . HIS A 1 90 ? 6.529 -5.609 -10.013 1.00 93.88 90 HIS A N 1
ATOM 719 C CA . HIS A 1 90 ? 7.083 -4.887 -11.165 1.00 93.88 90 HIS A CA 1
ATOM 720 C C . HIS A 1 90 ? 7.995 -5.765 -12.036 1.00 93.88 90 HIS A C 1
ATOM 722 O O . HIS A 1 90 ? 8.100 -5.516 -13.233 1.00 93.88 90 HIS A O 1
ATOM 728 N N . LEU A 1 91 ? 8.594 -6.831 -11.487 1.00 94.31 91 LEU A N 1
ATOM 729 C CA . LEU A 1 91 ? 9.415 -7.784 -12.253 1.00 94.31 91 LEU A CA 1
ATOM 730 C C . LEU A 1 91 ? 8.637 -8.493 -13.368 1.00 94.31 91 LEU A C 1
ATOM 732 O O . LEU A 1 91 ? 9.207 -8.828 -14.402 1.00 94.31 91 LEU A O 1
ATOM 736 N N . ALA A 1 92 ? 7.337 -8.715 -13.167 1.00 92.88 92 ALA A N 1
ATOM 737 C CA . ALA A 1 92 ? 6.467 -9.348 -14.154 1.00 92.88 92 ALA A CA 1
ATOM 738 C C . ALA A 1 92 ? 5.881 -8.346 -15.168 1.00 92.88 92 ALA A C 1
ATOM 740 O O . ALA A 1 92 ? 5.130 -8.736 -16.062 1.00 92.88 92 ALA A O 1
ATOM 741 N N . THR A 1 93 ? 6.191 -7.053 -15.034 1.00 92.25 93 THR A N 1
ATOM 742 C CA . THR A 1 93 ? 5.650 -6.006 -15.904 1.00 92.25 93 THR A CA 1
ATOM 743 C C . THR A 1 93 ? 6.500 -5.889 -17.171 1.00 92.25 93 THR A C 1
ATOM 745 O O . THR A 1 93 ? 7.705 -5.648 -17.083 1.00 92.25 93 THR A O 1
ATOM 748 N N . PRO A 1 94 ? 5.916 -6.032 -18.374 1.00 92.81 94 PRO A N 1
ATOM 749 C CA . PRO A 1 94 ? 6.690 -5.929 -19.602 1.00 92.81 94 PRO A CA 1
ATOM 750 C C . PRO A 1 94 ? 7.139 -4.483 -19.854 1.00 92.81 94 PRO A C 1
ATOM 752 O O . PRO A 1 94 ? 6.398 -3.536 -19.593 1.00 92.81 94 PRO A O 1
ATOM 755 N N . CYS A 1 95 ? 8.328 -4.308 -20.442 1.00 92.25 95 CYS A N 1
ATOM 756 C CA . CYS A 1 95 ? 8.985 -3.002 -20.597 1.00 92.25 95 CYS A CA 1
ATOM 757 C C . CYS A 1 95 ? 8.114 -1.936 -21.284 1.00 92.25 95 CYS A C 1
ATOM 759 O O . CYS A 1 95 ? 8.236 -0.749 -20.985 1.00 92.25 95 CYS A O 1
ATOM 761 N N . PHE A 1 96 ? 7.236 -2.345 -22.206 1.00 92.56 96 PHE A N 1
ATOM 762 C CA . PHE A 1 96 ? 6.377 -1.423 -22.949 1.00 92.56 96 PHE A CA 1
ATOM 763 C C . PHE A 1 96 ? 5.349 -0.708 -22.065 1.00 92.56 96 PHE A C 1
ATOM 765 O O . PHE A 1 96 ? 4.915 0.372 -22.440 1.00 92.56 96 PHE A O 1
ATOM 772 N N . GLN A 1 97 ? 4.991 -1.257 -20.898 1.00 93.12 97 GLN A N 1
ATOM 773 C CA . GLN A 1 97 ? 4.045 -0.612 -19.975 1.00 93.12 97 GLN A CA 1
ATOM 774 C C . GLN A 1 97 ? 4.589 0.710 -19.422 1.00 93.12 97 GLN A C 1
ATOM 776 O O . GLN A 1 97 ? 3.816 1.611 -19.113 1.00 93.12 97 GLN A O 1
ATOM 781 N N . CYS A 1 98 ? 5.916 0.844 -19.344 1.00 92.06 98 CYS A N 1
ATOM 782 C CA . CYS A 1 98 ? 6.578 2.062 -18.878 1.00 92.06 98 CYS A CA 1
ATOM 783 C C . CYS A 1 98 ? 7.217 2.843 -20.034 1.00 92.06 98 CYS A C 1
ATOM 785 O O . CYS A 1 98 ? 7.131 4.068 -20.097 1.00 92.06 98 CYS A O 1
ATOM 787 N N . HIS A 1 99 ? 7.873 2.133 -20.956 1.00 92.75 99 HIS A N 1
ATOM 788 C CA . HIS A 1 99 ? 8.735 2.737 -21.971 1.00 92.75 99 HIS A CA 1
ATOM 789 C C . HIS A 1 99 ? 8.091 2.877 -23.347 1.00 92.75 99 HIS A C 1
ATOM 791 O O . HIS A 1 99 ? 8.747 3.390 -24.249 1.00 92.75 99 HIS A O 1
ATOM 797 N N . LYS A 1 100 ? 6.844 2.446 -23.558 1.00 92.38 100 LYS A N 1
ATOM 798 C CA . LYS A 1 100 ? 6.148 2.635 -24.836 1.00 92.38 100 LYS A CA 1
ATOM 799 C C . LYS A 1 100 ? 4.861 3.415 -24.604 1.00 92.38 100 LYS A C 1
ATOM 801 O O . LYS A 1 100 ? 4.001 3.000 -23.837 1.00 92.38 100 LYS A O 1
ATOM 806 N N . LYS A 1 101 ? 4.716 4.543 -25.299 1.00 88.06 101 LYS A N 1
ATOM 807 C CA . LYS A 1 101 ? 3.453 5.281 -25.363 1.00 88.06 101 LYS A CA 1
ATOM 808 C C . LYS A 1 101 ? 2.967 5.260 -26.802 1.00 88.06 101 LYS A C 1
ATOM 810 O O . LYS A 1 101 ? 3.731 5.614 -27.700 1.00 88.06 101 LYS A O 1
ATOM 815 N N . GLU A 1 102 ? 1.722 4.827 -26.999 1.00 86.88 102 GLU A N 1
ATOM 816 C CA . GLU A 1 102 ? 1.164 4.556 -28.330 1.00 86.88 102 GLU A CA 1
ATOM 817 C C . GLU A 1 102 ? 2.098 3.600 -29.094 1.00 86.88 102 GLU A C 1
ATOM 819 O O . GLU A 1 102 ? 2.341 2.483 -28.632 1.00 86.88 102 GLU A O 1
ATOM 824 N N . ASP A 1 103 ? 2.696 4.052 -30.198 1.00 88.12 103 ASP A N 1
ATOM 825 C CA . ASP A 1 103 ? 3.604 3.255 -31.024 1.00 88.12 103 ASP A CA 1
ATOM 826 C C . ASP A 1 103 ? 5.076 3.679 -30.980 1.00 88.12 103 ASP A C 1
ATOM 828 O O . ASP A 1 103 ? 5.891 3.190 -31.765 1.00 88.12 103 ASP A O 1
ATOM 832 N N . LYS A 1 104 ? 5.463 4.521 -30.015 1.00 90.19 104 LYS A N 1
ATOM 833 C CA . LYS A 1 104 ? 6.845 4.996 -29.879 1.00 90.19 104 LYS A CA 1
ATOM 834 C C . LYS A 1 104 ? 7.469 4.598 -28.544 1.00 90.19 104 LYS A C 1
ATOM 836 O O . LYS A 1 104 ? 6.904 4.857 -27.479 1.00 90.19 104 LYS A O 1
ATOM 841 N N . TRP A 1 105 ? 8.669 4.016 -28.600 1.00 92.75 105 TRP A N 1
ATOM 842 C CA . TRP A 1 105 ? 9.470 3.787 -27.398 1.00 92.75 105 TRP A CA 1
ATOM 843 C C . TRP A 1 105 ? 10.155 5.078 -26.927 1.00 92.75 105 TRP A C 1
ATOM 845 O O . TRP A 1 105 ? 10.665 5.864 -27.729 1.00 92.75 105 TRP A O 1
ATOM 855 N N . SER A 1 106 ? 10.187 5.290 -25.613 1.00 91.19 106 SER A N 1
ATOM 856 C CA . SER A 1 106 ? 10.891 6.376 -24.943 1.00 91.19 106 SER A CA 1
ATOM 857 C C . SER A 1 106 ? 11.442 5.920 -23.592 1.00 91.19 106 SER A C 1
ATOM 859 O O . SER A 1 106 ? 10.698 5.544 -22.687 1.00 91.19 106 SER A O 1
ATOM 861 N N . PHE A 1 107 ? 12.761 6.016 -23.440 1.00 89.69 107 PHE A N 1
ATOM 862 C CA . PHE A 1 107 ? 13.497 5.607 -22.240 1.00 89.69 107 PHE A CA 1
ATOM 863 C C . PHE A 1 107 ? 13.922 6.811 -21.387 1.00 89.69 107 PHE A C 1
ATOM 865 O O . PHE A 1 107 ? 15.040 6.886 -20.888 1.00 89.69 107 PHE A O 1
ATOM 872 N N . ARG A 1 108 ? 13.028 7.798 -21.249 1.00 79.81 108 ARG A N 1
ATOM 873 C CA . ARG A 1 108 ? 13.243 8.962 -20.375 1.00 79.81 108 ARG A CA 1
ATOM 874 C C . ARG A 1 108 ? 13.211 8.561 -18.898 1.00 79.81 108 ARG A C 1
ATOM 876 O O . ARG A 1 108 ? 12.559 7.584 -18.538 1.00 79.81 108 ARG A O 1
ATOM 883 N N . ASN A 1 109 ? 13.833 9.366 -18.040 1.00 83.75 109 ASN A N 1
ATOM 884 C CA . ASN A 1 109 ? 13.696 9.203 -16.596 1.00 83.75 109 ASN A CA 1
ATOM 885 C C . ASN A 1 109 ? 12.264 9.587 -16.164 1.00 83.75 109 ASN A C 1
ATOM 887 O O . ASN A 1 109 ? 11.876 10.750 -16.280 1.00 83.75 109 ASN A O 1
ATOM 891 N N . ILE A 1 110 ? 11.473 8.598 -15.736 1.00 87.94 110 ILE A N 1
ATOM 892 C CA . ILE A 1 110 ? 10.075 8.765 -15.293 1.00 87.94 110 ILE A CA 1
ATOM 893 C C . ILE A 1 110 ? 10.011 9.203 -13.816 1.00 87.94 110 ILE A C 1
ATOM 895 O O . ILE A 1 110 ? 9.030 9.818 -13.401 1.00 87.94 110 ILE A O 1
ATOM 899 N N . GLY A 1 111 ? 11.074 8.956 -13.046 1.00 89.06 111 GLY A N 1
ATOM 900 C CA . GLY A 1 111 ? 11.080 9.021 -11.587 1.00 89.06 111 GLY A CA 1
ATOM 901 C C . GLY A 1 111 ? 10.840 7.650 -10.948 1.00 89.06 111 GLY A C 1
ATOM 902 O O . GLY A 1 111 ? 10.419 6.705 -11.612 1.00 89.06 111 GLY A O 1
ATOM 903 N N . SER A 1 112 ? 11.148 7.541 -9.656 1.00 88.81 112 SER A N 1
ATOM 904 C CA . SER A 1 112 ? 11.008 6.312 -8.861 1.00 88.81 112 SER A CA 1
ATOM 905 C C . SER A 1 112 ? 9.868 6.365 -7.840 1.00 88.81 112 SER A C 1
ATOM 907 O O . SER A 1 112 ? 9.625 5.386 -7.136 1.00 88.81 112 SER A O 1
ATOM 909 N N . GLY A 1 113 ? 9.167 7.496 -7.739 1.00 89.56 113 GLY A N 1
ATOM 910 C CA . GLY A 1 113 ? 8.029 7.651 -6.844 1.00 89.56 113 GLY A CA 1
ATOM 911 C C . GLY A 1 113 ? 6.806 6.907 -7.372 1.00 89.56 113 GLY A C 1
ATOM 912 O O . GLY A 1 113 ? 6.519 6.924 -8.568 1.00 89.56 113 GLY A O 1
ATOM 913 N N . CYS A 1 114 ? 6.033 6.297 -6.473 1.00 90.50 114 CYS A N 1
ATOM 914 C CA . CYS A 1 114 ? 4.822 5.555 -6.833 1.00 90.50 114 CYS A CA 1
ATOM 915 C C . CYS A 1 114 ? 3.857 6.415 -7.666 1.00 90.50 114 CYS A C 1
ATOM 917 O O . CYS A 1 114 ? 3.286 5.945 -8.647 1.00 90.50 114 CYS A O 1
ATOM 919 N N . THR A 1 115 ? 3.736 7.699 -7.315 1.00 90.69 115 THR A N 1
ATOM 920 C CA . THR A 1 115 ? 2.849 8.669 -7.972 1.00 90.69 115 THR A CA 1
ATOM 921 C C . THR A 1 115 ? 3.328 9.140 -9.345 1.00 90.69 115 THR A C 1
ATOM 923 O O . THR A 1 115 ? 2.573 9.799 -10.056 1.00 90.69 115 THR A O 1
ATOM 926 N N . ASN A 1 116 ? 4.554 8.792 -9.759 1.00 89.69 116 ASN A N 1
ATOM 927 C CA . ASN A 1 116 ? 5.012 9.035 -11.128 1.00 89.69 116 ASN A CA 1
ATOM 928 C C . ASN A 1 116 ? 4.297 8.128 -12.144 1.00 89.69 116 ASN A C 1
ATOM 930 O O . ASN A 1 116 ? 4.188 8.503 -13.312 1.00 89.69 116 ASN A O 1
ATOM 934 N N . CYS A 1 117 ? 3.798 6.970 -11.695 1.00 89.94 117 CYS A N 1
ATOM 935 C CA . CYS A 1 117 ? 3.120 5.977 -12.533 1.00 89.94 117 CYS A CA 1
ATOM 936 C C . CYS A 1 117 ? 1.685 5.677 -12.074 1.00 89.94 117 CYS A C 1
ATOM 938 O O . CYS A 1 117 ? 0.810 5.450 -12.907 1.00 89.94 117 CYS A O 1
ATOM 940 N N . HIS A 1 118 ? 1.429 5.673 -10.765 1.00 91.38 118 HIS A N 1
ATOM 941 C CA . HIS A 1 118 ? 0.142 5.308 -10.179 1.00 91.38 118 HIS A CA 1
ATOM 942 C C . HIS A 1 118 ? -0.608 6.525 -9.647 1.00 91.38 118 HIS A C 1
ATOM 944 O O . HIS A 1 118 ? -0.036 7.411 -9.016 1.00 91.38 118 HIS A O 1
ATOM 950 N N . GLU A 1 119 ? -1.921 6.551 -9.848 1.00 91.31 119 GLU A N 1
ATOM 951 C CA . GLU A 1 119 ? -2.760 7.599 -9.280 1.00 91.31 119 GLU A CA 1
ATOM 952 C C . GLU A 1 119 ? -2.905 7.432 -7.760 1.00 91.31 119 GLU A C 1
ATOM 954 O O . GLU A 1 119 ? -3.149 6.336 -7.248 1.00 91.31 119 GLU A O 1
ATOM 959 N N . ASN A 1 120 ? -2.795 8.541 -7.024 1.00 90.19 120 ASN A N 1
ATOM 960 C CA . ASN A 1 120 ? -3.071 8.552 -5.594 1.00 90.19 120 ASN A CA 1
ATOM 961 C C . ASN A 1 120 ? -4.586 8.572 -5.325 1.00 90.19 120 ASN A C 1
ATOM 963 O O . ASN A 1 120 ? -5.196 9.635 -5.190 1.00 90.19 120 ASN A O 1
ATOM 967 N N . VAL A 1 121 ? -5.169 7.386 -5.148 1.00 89.44 121 VAL A N 1
ATOM 968 C CA . VAL A 1 121 ? -6.592 7.211 -4.804 1.00 89.44 121 VAL A CA 1
ATOM 969 C C . VAL A 1 121 ? -6.962 7.715 -3.402 1.00 89.44 121 VAL A C 1
ATOM 971 O O . VAL A 1 121 ? -8.142 7.895 -3.104 1.00 89.44 121 VAL A O 1
ATOM 974 N N . HIS A 1 122 ? -5.982 7.948 -2.525 1.00 88.75 122 HIS A N 1
ATOM 975 C CA . HIS A 1 122 ? -6.209 8.464 -1.173 1.00 88.75 122 HIS A CA 1
ATOM 976 C C . HIS A 1 122 ? -6.247 9.991 -1.114 1.00 88.75 122 HIS A C 1
ATOM 978 O O . HIS A 1 122 ? -6.677 10.535 -0.099 1.00 88.75 122 HIS A O 1
ATOM 984 N N . GLN A 1 123 ? -5.824 10.684 -2.177 1.00 87.06 123 GLN A N 1
ATOM 985 C CA . GLN A 1 123 ? -5.852 12.145 -2.288 1.00 87.06 123 GLN A CA 1
ATOM 986 C C . GLN A 1 123 ? -5.385 12.830 -0.987 1.00 87.06 123 GLN A C 1
ATOM 988 O O . GLN A 1 123 ? -4.262 12.609 -0.538 1.00 87.06 123 GLN A O 1
ATOM 993 N N . ASN A 1 124 ? -6.257 13.627 -0.363 1.00 85.69 124 ASN A N 1
ATOM 994 C CA . ASN A 1 124 ? -6.042 14.300 0.914 1.00 85.69 124 ASN A CA 1
ATOM 995 C C . ASN A 1 124 ? -6.810 13.642 2.078 1.00 85.69 124 ASN A C 1
ATOM 997 O O . ASN A 1 124 ? -6.951 14.264 3.134 1.00 85.69 124 ASN A O 1
ATOM 1001 N N . TYR A 1 125 ? -7.328 12.420 1.913 1.00 88.62 125 TYR A N 1
ATOM 1002 C CA . TYR A 1 125 ? -8.049 11.710 2.973 1.00 88.62 125 TYR A CA 1
ATOM 1003 C C . TYR A 1 125 ? -7.114 11.267 4.096 1.00 88.62 125 TYR A C 1
ATOM 1005 O O . TYR A 1 125 ? -7.532 11.267 5.249 1.00 88.62 125 TYR A O 1
ATOM 1013 N N . ILE A 1 126 ? -5.850 10.967 3.790 1.00 88.44 126 ILE A N 1
ATOM 1014 C CA . ILE A 1 126 ? -4.814 10.625 4.775 1.00 88.44 126 ILE A CA 1
ATOM 1015 C C . ILE A 1 126 ? -4.100 11.908 5.232 1.00 88.44 126 ILE A C 1
ATOM 1017 O O . ILE A 1 126 ? -3.934 12.856 4.463 1.00 88.44 126 ILE A O 1
ATOM 1021 N N . GLN A 1 127 ? -3.724 11.991 6.512 1.00 86.00 127 GLN A N 1
ATOM 1022 C CA . GLN A 1 127 ? -2.937 13.125 7.016 1.00 86.00 127 GLN A CA 1
ATOM 1023 C C . GLN A 1 127 ? -1.506 13.069 6.468 1.00 86.00 127 GLN A C 1
ATOM 1025 O O . GLN A 1 127 ? -0.888 12.008 6.457 1.00 86.00 127 GLN A O 1
ATOM 1030 N N . GLU A 1 128 ? -0.956 14.222 6.086 1.00 84.75 128 GLU A N 1
ATOM 1031 C CA . GLU A 1 128 ? 0.370 14.335 5.459 1.00 84.75 128 GLU A CA 1
ATOM 1032 C C . GLU A 1 128 ? 1.490 13.705 6.299 1.00 84.75 128 GLU A C 1
ATOM 1034 O O . GLU A 1 128 ? 2.359 13.028 5.758 1.00 84.75 128 GLU A O 1
ATOM 1039 N N . LYS A 1 129 ? 1.409 13.797 7.635 1.00 85.44 129 LYS A N 1
ATOM 1040 C CA . LYS A 1 129 ? 2.378 13.160 8.545 1.00 85.44 129 LYS A CA 1
ATOM 1041 C C . LYS A 1 129 ? 2.482 11.632 8.393 1.00 85.44 129 LYS A C 1
ATOM 1043 O O . LYS A 1 129 ? 3.507 11.063 8.752 1.00 85.44 129 LYS A O 1
ATOM 1048 N N . TYR A 1 130 ? 1.444 10.973 7.873 1.00 84.50 130 TYR A N 1
ATOM 1049 C CA . TYR A 1 130 ? 1.431 9.532 7.584 1.00 84.50 130 TYR A CA 1
ATOM 1050 C C . TYR A 1 130 ? 1.688 9.224 6.100 1.00 84.50 130 TYR A C 1
ATOM 1052 O O . TYR A 1 130 ? 2.064 8.107 5.747 1.00 84.50 130 TYR A O 1
ATOM 1060 N N . PHE A 1 131 ? 1.530 10.224 5.233 1.00 79.69 131 PHE A N 1
ATOM 1061 C CA . PHE A 1 131 ? 1.622 10.130 3.779 1.00 79.69 131 PHE A CA 1
ATOM 1062 C C . PHE A 1 131 ? 2.590 11.197 3.241 1.00 79.69 131 PHE A C 1
ATOM 1064 O O . PHE A 1 131 ? 2.220 12.054 2.442 1.00 79.69 131 PHE A O 1
ATOM 1071 N N . ASN A 1 132 ? 3.836 11.167 3.727 1.00 67.81 132 ASN A N 1
ATOM 1072 C CA . ASN A 1 132 ? 4.881 12.135 3.383 1.00 67.81 132 ASN A CA 1
ATOM 1073 C C . ASN A 1 132 ? 5.186 12.083 1.874 1.00 67.81 132 ASN A C 1
ATOM 1075 O O . ASN A 1 132 ? 5.876 11.175 1.418 1.00 67.81 132 ASN A O 1
ATOM 1079 N N . ASN A 1 133 ? 4.645 13.029 1.103 1.00 67.06 133 ASN A N 1
ATOM 1080 C CA . ASN A 1 133 ? 4.882 13.187 -0.337 1.00 67.06 133 ASN A CA 1
ATOM 1081 C C . ASN A 1 133 ? 4.629 11.940 -1.208 1.00 67.06 133 ASN A C 1
ATOM 1083 O O . ASN A 1 133 ? 5.308 11.736 -2.212 1.00 67.06 133 ASN A O 1
ATOM 1087 N N . GLY A 1 134 ? 3.635 11.112 -0.877 1.00 68.12 134 GLY A N 1
ATOM 1088 C CA . GLY A 1 134 ? 3.280 9.976 -1.736 1.00 68.12 134 GLY A CA 1
ATOM 1089 C C . GLY A 1 134 ? 4.077 8.696 -1.490 1.00 68.12 134 GLY A C 1
ATOM 1090 O O . GLY A 1 134 ? 4.099 7.829 -2.363 1.00 68.12 134 GLY A O 1
ATOM 1091 N N . SER A 1 135 ? 4.693 8.545 -0.314 1.00 83.31 135 SER A N 1
ATOM 1092 C CA . SER A 1 135 ? 5.290 7.283 0.147 1.00 83.31 135 SER A CA 1
ATOM 1093 C C . SER A 1 135 ? 4.224 6.208 0.386 1.00 83.31 135 SER A C 1
ATOM 1095 O O . SER A 1 135 ? 3.858 5.899 1.521 1.00 83.31 135 SER A O 1
ATOM 1097 N N . CYS A 1 136 ? 3.697 5.629 -0.696 1.00 90.31 136 CYS A N 1
ATOM 1098 C CA . CYS A 1 136 ? 2.720 4.541 -0.644 1.00 90.31 136 CYS A CA 1
ATOM 1099 C C . CYS A 1 136 ? 3.259 3.335 0.134 1.00 90.31 136 CYS A C 1
ATOM 1101 O O . CYS A 1 136 ? 2.483 2.635 0.774 1.00 90.31 136 CYS A O 1
ATOM 1103 N N . ASN A 1 137 ? 4.580 3.141 0.130 1.00 87.88 137 ASN A N 1
ATOM 1104 C CA . ASN A 1 137 ? 5.299 2.097 0.858 1.00 87.88 137 ASN A CA 1
ATOM 1105 C C . ASN A 1 137 ? 5.233 2.214 2.391 1.00 87.88 137 ASN A C 1
ATOM 1107 O O . ASN A 1 137 ? 5.649 1.290 3.082 1.00 87.88 137 ASN A O 1
ATOM 1111 N N . ASN A 1 138 ? 4.696 3.311 2.936 1.00 87.75 138 ASN A N 1
ATOM 1112 C CA . ASN A 1 138 ? 4.374 3.399 4.364 1.00 87.75 138 ASN A CA 1
ATOM 1113 C C . ASN A 1 138 ? 3.244 2.446 4.774 1.00 87.75 138 ASN A C 1
ATOM 1115 O O . ASN A 1 138 ? 3.116 2.155 5.962 1.00 87.75 138 ASN A O 1
ATOM 1119 N N . CYS A 1 139 ? 2.417 2.034 3.807 1.00 89.56 139 CYS A N 1
ATOM 1120 C CA . CYS A 1 139 ? 1.287 1.139 4.021 1.00 89.56 139 CYS A CA 1
ATOM 1121 C C . CYS A 1 139 ? 1.292 -0.024 3.024 1.00 89.56 139 CYS A C 1
ATOM 1123 O O . CYS A 1 139 ? 1.055 -1.154 3.413 1.00 89.56 139 CYS A O 1
ATOM 1125 N N . HIS A 1 140 ? 1.530 0.222 1.738 1.00 91.94 140 HIS A N 1
ATOM 1126 C CA . HIS A 1 140 ? 1.456 -0.784 0.679 1.00 91.94 140 HIS A CA 1
ATOM 1127 C C . HIS A 1 140 ? 2.790 -1.487 0.438 1.00 91.94 140 HIS A C 1
ATOM 1129 O O . HIS A 1 140 ? 3.860 -0.906 0.601 1.00 91.94 140 HIS A O 1
ATOM 1135 N N . ASN A 1 141 ? 2.727 -2.721 -0.054 1.00 90.62 141 ASN A N 1
ATOM 1136 C CA . ASN A 1 141 ? 3.900 -3.471 -0.482 1.00 90.62 141 ASN A CA 1
ATOM 1137 C C . ASN A 1 141 ? 3.904 -3.660 -2.010 1.00 90.62 141 ASN A C 1
ATOM 1139 O O . ASN A 1 141 ? 2.925 -4.130 -2.584 1.00 90.62 141 ASN A O 1
ATOM 1143 N N . GLU A 1 142 ? 5.015 -3.348 -2.680 1.00 90.88 142 GLU A N 1
ATOM 1144 C CA . GLU A 1 142 ? 5.157 -3.515 -4.140 1.00 90.88 142 GLU A CA 1
ATOM 1145 C C . GLU A 1 142 ? 5.147 -4.983 -4.609 1.00 90.88 142 GLU A C 1
ATOM 1147 O O . GLU A 1 142 ? 4.898 -5.279 -5.777 1.00 90.88 142 GLU A O 1
ATOM 1152 N N . THR A 1 143 ? 5.390 -5.929 -3.701 1.00 91.56 143 THR A N 1
ATOM 1153 C CA . THR A 1 143 ? 5.235 -7.365 -3.961 1.00 91.56 143 THR A CA 1
ATOM 1154 C C . THR A 1 143 ? 3.763 -7.750 -3.997 1.00 91.56 143 THR A C 1
ATOM 1156 O O . THR A 1 143 ? 3.356 -8.494 -4.884 1.00 91.56 143 THR A O 1
ATOM 1159 N N . ALA A 1 144 ? 2.959 -7.217 -3.075 1.00 91.56 144 ALA A N 1
ATOM 1160 C CA . ALA A 1 144 ? 1.538 -7.512 -2.958 1.00 91.56 144 ALA A CA 1
ATOM 1161 C C . ALA A 1 144 ? 0.774 -6.269 -2.486 1.00 91.56 144 ALA A C 1
ATOM 1163 O O . ALA A 1 144 ? 0.622 -6.036 -1.291 1.00 91.56 144 ALA A O 1
ATOM 1164 N N . TRP A 1 145 ? 0.257 -5.486 -3.436 1.00 90.12 145 TRP A N 1
ATOM 1165 C CA . TRP A 1 145 ? -0.320 -4.162 -3.165 1.00 90.12 145 TRP A CA 1
ATOM 1166 C C . TRP A 1 145 ? -1.490 -4.165 -2.169 1.00 90.12 145 TRP A C 1
ATOM 1168 O O . TRP A 1 145 ? -1.682 -3.213 -1.411 1.00 90.12 145 TRP A O 1
ATOM 1178 N N . ASN A 1 146 ? -2.264 -5.252 -2.165 1.00 86.38 146 ASN A N 1
ATOM 1179 C CA . ASN A 1 146 ? -3.412 -5.433 -1.276 1.00 86.38 146 ASN A CA 1
ATOM 1180 C C . ASN A 1 146 ? -3.009 -5.791 0.161 1.00 86.38 146 ASN A C 1
ATOM 1182 O O . ASN A 1 146 ? -3.846 -5.694 1.057 1.00 86.38 146 ASN A O 1
ATOM 1186 N N . LEU A 1 147 ? -1.764 -6.224 0.382 1.00 85.88 147 LEU A N 1
ATOM 1187 C CA . LEU A 1 147 ? -1.229 -6.407 1.723 1.00 85.88 147 LEU A CA 1
ATOM 1188 C C . LEU A 1 147 ? -0.767 -5.045 2.223 1.00 85.88 147 LEU A C 1
ATOM 1190 O O . LEU A 1 147 ? 0.276 -4.531 1.814 1.00 85.88 147 LEU A O 1
ATOM 1194 N N . THR A 1 148 ? -1.597 -4.456 3.077 1.00 87.81 148 THR A N 1
ATOM 1195 C CA . THR A 1 148 ? -1.296 -3.197 3.742 1.00 87.81 148 THR A CA 1
ATOM 1196 C C . THR A 1 148 ? -0.798 -3.448 5.154 1.00 87.81 148 THR A C 1
ATOM 1198 O O . THR A 1 148 ? -1.483 -4.117 5.926 1.00 87.81 148 THR A O 1
ATOM 1201 N N . ASP A 1 149 ? 0.342 -2.867 5.499 1.00 84.12 149 ASP A N 1
ATOM 1202 C CA . ASP A 1 149 ? 0.923 -2.907 6.833 1.00 84.12 149 ASP A CA 1
ATOM 1203 C C . ASP A 1 149 ? 1.147 -1.475 7.321 1.00 84.12 149 ASP A C 1
ATOM 1205 O O . ASP A 1 149 ? 2.012 -0.755 6.826 1.00 84.12 149 ASP A O 1
ATOM 1209 N N . PHE A 1 150 ? 0.310 -1.036 8.259 1.00 89.88 150 PHE A N 1
ATOM 1210 C CA . PHE A 1 150 ? 0.453 0.258 8.911 1.00 89.88 150 PHE A CA 1
ATOM 1211 C C . PHE A 1 150 ? 0.389 0.082 10.423 1.00 89.88 150 PHE A C 1
ATOM 1213 O O . PHE A 1 150 ? -0.614 -0.377 10.981 1.00 89.88 150 PHE A O 1
ATOM 1220 N N . ASP A 1 151 ? 1.455 0.514 11.091 1.00 89.50 151 ASP A N 1
ATOM 1221 C CA . ASP A 1 151 ? 1.549 0.472 12.543 1.00 89.50 151 ASP A CA 1
ATOM 1222 C C . ASP A 1 151 ? 0.646 1.532 13.193 1.00 89.50 151 ASP A C 1
ATOM 1224 O O . ASP A 1 151 ? 0.994 2.714 13.299 1.00 89.50 151 ASP A O 1
ATOM 1228 N N . HIS A 1 152 ? -0.512 1.084 13.680 1.00 92.50 152 HIS A N 1
ATOM 1229 C CA . HIS A 1 152 ? -1.491 1.929 14.362 1.00 92.50 152 HIS A CA 1
ATOM 1230 C C . HIS A 1 152 ? -1.000 2.476 15.709 1.00 92.50 152 HIS A C 1
ATOM 1232 O O . HIS A 1 152 ? -1.588 3.436 16.209 1.00 92.50 152 HIS A O 1
ATOM 1238 N N . LYS A 1 153 ? 0.111 1.969 16.270 1.00 92.88 153 LYS A N 1
ATOM 1239 C CA . LYS A 1 153 ? 0.749 2.559 17.463 1.00 92.88 153 LYS A CA 1
ATOM 1240 C C . LYS A 1 153 ? 1.296 3.965 17.204 1.00 92.88 153 LYS A C 1
ATOM 1242 O O . LYS A 1 153 ? 1.582 4.696 18.144 1.00 92.88 153 LYS A O 1
ATOM 1247 N N . LYS A 1 154 ? 1.416 4.367 15.933 1.00 89.88 154 LYS A N 1
ATOM 1248 C CA . LYS A 1 154 ? 1.766 5.735 15.506 1.00 89.88 154 LYS A CA 1
ATOM 1249 C C . LYS A 1 154 ? 0.579 6.707 15.550 1.00 89.88 154 LYS A C 1
ATOM 1251 O O . LYS A 1 154 ? 0.705 7.868 15.149 1.00 89.88 154 LYS A O 1
ATOM 1256 N N . THR A 1 155 ? -0.591 6.230 15.958 1.00 89.50 155 THR A N 1
ATOM 1257 C CA . THR A 1 155 ? -1.823 7.010 16.072 1.00 89.50 155 THR A CA 1
ATOM 1258 C C . THR A 1 155 ? -2.293 7.029 17.519 1.00 89.50 155 THR A C 1
ATOM 1260 O O . THR A 1 155 ? -1.829 6.246 18.343 1.00 89.50 155 THR A O 1
ATOM 1263 N N . ASP A 1 156 ? -3.271 7.881 17.810 1.00 88.38 156 ASP A N 1
ATOM 1264 C CA . ASP A 1 156 ? -3.902 7.940 19.129 1.00 88.38 156 ASP A CA 1
ATOM 1265 C C . ASP A 1 156 ? -4.832 6.738 19.403 1.00 88.38 156 ASP A C 1
ATOM 1267 O O . ASP A 1 156 ? -5.455 6.679 20.459 1.00 88.38 156 ASP A O 1
ATOM 1271 N N . PHE A 1 157 ? -4.962 5.794 18.460 1.00 89.81 157 PHE A N 1
ATOM 1272 C CA . PHE A 1 157 ? -5.757 4.573 18.606 1.00 89.81 157 PHE A CA 1
ATOM 1273 C C . PHE A 1 157 ? -4.940 3.327 18.219 1.00 89.81 157 PHE A C 1
ATOM 1275 O O . PHE A 1 157 ? -5.076 2.810 17.104 1.00 89.81 157 PHE A O 1
ATOM 1282 N N . PRO A 1 158 ? -4.071 2.831 19.117 1.00 92.69 158 PRO A N 1
ATOM 1283 C CA . PRO A 1 158 ? -3.392 1.558 18.917 1.00 92.69 158 PRO A CA 1
ATOM 1284 C C . PRO A 1 158 ? -4.413 0.421 18.787 1.00 92.69 158 PRO A C 1
ATOM 1286 O O . PRO A 1 158 ? -5.300 0.273 19.627 1.00 92.69 158 PRO A O 1
ATOM 1289 N N . LEU A 1 159 ? -4.283 -0.395 17.739 1.00 93.00 159 LEU A N 1
ATOM 1290 C CA . LEU A 1 159 ? -5.104 -1.593 17.592 1.00 93.00 159 LEU A CA 1
ATOM 1291 C C . LEU A 1 159 ? -4.558 -2.693 18.506 1.00 93.00 159 LEU A C 1
ATOM 1293 O O . LEU A 1 159 ? -3.416 -3.128 18.362 1.00 93.00 159 LEU A O 1
ATOM 1297 N N . GLU A 1 160 ? -5.387 -3.134 19.447 1.00 92.94 160 GLU A N 1
ATOM 1298 C CA . GLU A 1 160 ? -5.065 -4.167 20.432 1.00 92.94 160 GLU A CA 1
ATOM 1299 C C . GLU A 1 160 ? -6.122 -5.275 20.417 1.00 92.94 160 GLU A C 1
ATOM 1301 O O . GLU A 1 160 ? -7.276 -5.053 20.031 1.00 92.94 160 GLU A O 1
ATOM 1306 N N . GLY A 1 161 ? -5.738 -6.471 20.870 1.00 94.12 161 GLY A N 1
ATOM 1307 C CA . GLY A 1 161 ? -6.604 -7.647 20.883 1.00 94.12 161 GLY A CA 1
ATOM 1308 C C . GLY A 1 161 ? -7.253 -7.889 19.523 1.00 94.12 161 GLY A C 1
ATOM 1309 O O . GLY A 1 161 ? -6.596 -7.826 18.485 1.00 94.12 161 GLY A O 1
ATOM 1310 N N . LYS A 1 162 ? -8.571 -8.094 19.504 1.00 94.56 162 LYS A N 1
ATOM 1311 C CA . LYS A 1 162 ? -9.329 -8.372 18.274 1.00 94.56 162 LYS A CA 1
ATOM 1312 C C . LYS A 1 162 ? -9.390 -7.215 17.291 1.00 94.56 162 LYS A C 1
ATOM 1314 O O . LYS A 1 162 ? -9.654 -7.456 16.118 1.00 94.56 162 LYS A O 1
ATOM 1319 N N . HIS A 1 163 ? -9.117 -5.987 17.725 1.00 93.94 163 HIS A N 1
ATOM 1320 C CA . HIS A 1 163 ? -9.026 -4.863 16.799 1.00 93.94 163 HIS A CA 1
ATOM 1321 C C . HIS A 1 163 ? -7.769 -4.936 15.924 1.00 93.94 163 HIS A C 1
ATOM 1323 O O . HIS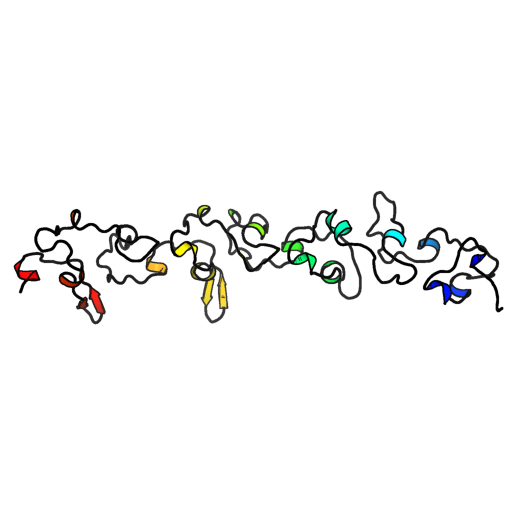 A 1 163 ? -7.762 -4.330 14.863 1.00 93.94 163 HIS A O 1
ATOM 1329 N N . ALA A 1 164 ? -6.728 -5.683 16.311 1.00 93.25 164 ALA A N 1
ATOM 1330 C CA . ALA A 1 164 ? -5.541 -5.865 15.471 1.00 93.25 164 ALA A CA 1
ATOM 1331 C C . ALA A 1 164 ? -5.820 -6.707 14.211 1.00 93.25 164 ALA A C 1
ATOM 1333 O O . ALA A 1 164 ? -5.115 -6.569 13.216 1.00 93.25 164 ALA A O 1
ATOM 1334 N N . ASP A 1 165 ? -6.873 -7.530 14.239 1.00 91.19 165 ASP A N 1
ATOM 1335 C CA . ASP A 1 165 ? -7.238 -8.444 13.151 1.00 91.19 165 ASP A CA 1
ATOM 1336 C C . ASP A 1 165 ? -8.282 -7.847 12.181 1.00 91.19 165 ASP A C 1
ATOM 1338 O O . ASP A 1 165 ? -8.670 -8.491 11.202 1.00 91.19 165 ASP A O 1
ATOM 1342 N N . VAL A 1 166 ? -8.793 -6.639 12.451 1.00 91.06 166 VAL A N 1
ATOM 1343 C CA . VAL A 1 166 ? -9.841 -6.018 11.626 1.00 91.06 166 VAL A CA 1
ATOM 1344 C C . VAL A 1 166 ? -9.269 -5.425 10.343 1.00 91.06 166 VAL A C 1
ATOM 1346 O O . VAL A 1 166 ? -8.182 -4.851 10.312 1.00 91.06 166 VAL A O 1
ATOM 1349 N N . SER A 1 167 ? -10.036 -5.508 9.255 1.00 90.38 167 SER A N 1
ATOM 1350 C CA . SER A 1 167 ? -9.650 -4.840 8.011 1.00 90.38 167 SER A CA 1
ATOM 1351 C C . SER A 1 167 ? -9.719 -3.323 8.180 1.00 90.38 167 SER A C 1
ATOM 1353 O O . SER A 1 167 ? -10.695 -2.804 8.726 1.00 90.38 167 SER A O 1
ATOM 1355 N N . CYS A 1 168 ? -8.771 -2.594 7.582 1.00 89.88 168 CYS A N 1
ATOM 1356 C CA . CYS A 1 168 ? -8.784 -1.128 7.526 1.00 89.88 168 CYS A CA 1
ATOM 1357 C C . CYS A 1 168 ? -10.139 -0.579 7.051 1.00 89.88 168 CYS A C 1
ATOM 1359 O O . CYS A 1 168 ? -10.583 0.467 7.517 1.00 89.88 168 CYS A O 1
ATOM 1361 N N . ARG A 1 169 ? -10.818 -1.298 6.141 1.00 89.88 169 ARG A N 1
ATOM 1362 C CA . ARG A 1 169 ? -12.120 -0.903 5.582 1.00 89.88 169 ARG A CA 1
ATOM 1363 C C . ARG A 1 169 ? -13.244 -0.847 6.608 1.00 89.88 169 ARG A C 1
ATOM 1365 O O . ARG A 1 169 ? -14.166 -0.071 6.409 1.00 89.88 169 ARG A O 1
ATOM 1372 N N . GLN A 1 170 ? -13.170 -1.615 7.692 1.00 90.50 170 GLN A N 1
ATOM 1373 C CA . GLN A 1 170 ? -14.217 -1.605 8.716 1.00 90.50 170 GLN A CA 1
ATOM 1374 C C . GLN A 1 170 ? -14.257 -0.289 9.501 1.00 90.50 170 GLN A C 1
ATOM 1376 O O . GLN A 1 170 ? -15.314 0.078 10.003 1.00 90.50 170 GLN A O 1
ATOM 1381 N N . CYS A 1 171 ? -13.133 0.432 9.564 1.00 90.94 171 CYS A N 1
ATOM 1382 C CA . CYS A 1 171 ? -13.040 1.722 10.246 1.00 90.94 171 CYS A CA 1
ATOM 1383 C C . CYS A 1 171 ?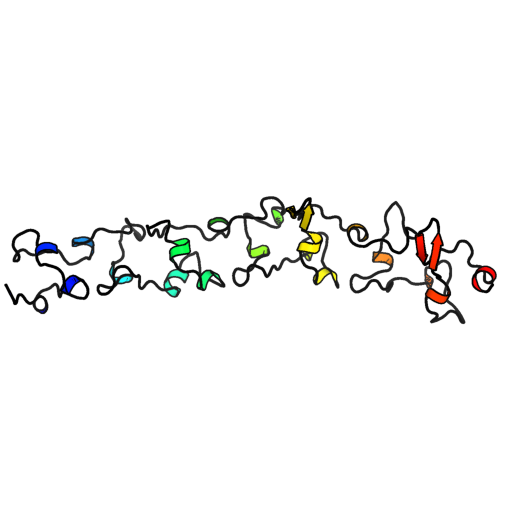 -12.931 2.887 9.254 1.00 90.94 171 CYS A C 1
ATOM 1385 O O . CYS A 1 171 ? -13.622 3.894 9.387 1.00 90.94 171 CYS A O 1
ATOM 1387 N N . HIS A 1 172 ? -12.064 2.760 8.248 1.00 91.69 172 HIS A N 1
ATOM 1388 C CA . HIS A 1 172 ? -11.669 3.870 7.380 1.00 91.69 172 HIS A CA 1
ATOM 1389 C C . HIS A 1 172 ? -12.542 4.062 6.142 1.00 91.69 172 HIS A C 1
ATOM 1391 O O . HIS A 1 172 ? -12.266 4.941 5.326 1.00 91.69 172 HIS A O 1
ATOM 1397 N N . TYR A 1 173 ? -13.569 3.237 5.959 1.00 91.31 173 TYR A N 1
ATOM 1398 C CA . TYR A 1 173 ? -14.449 3.314 4.803 1.00 91.31 173 TYR A CA 1
ATOM 1399 C C . TYR A 1 173 ? -15.905 3.277 5.249 1.00 91.31 173 TYR A C 1
ATOM 1401 O O . TYR A 1 173 ? -16.277 2.554 6.168 1.00 91.31 173 TYR A O 1
ATOM 1409 N N . SER A 1 174 ? -16.736 4.059 4.570 1.00 89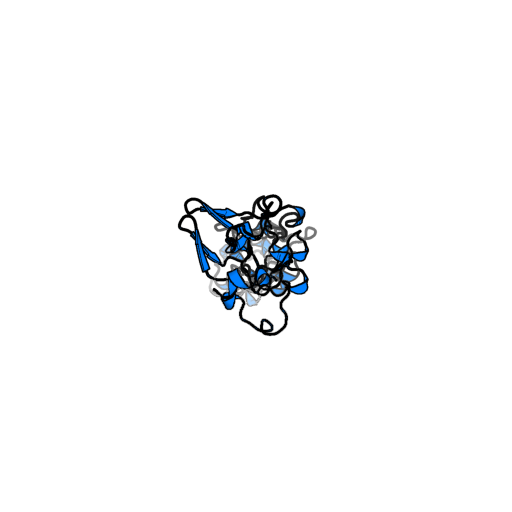.06 174 SER A N 1
ATOM 1410 C CA . SER A 1 174 ? -18.185 4.012 4.719 1.00 89.06 174 SER A CA 1
ATOM 1411 C C . SER A 1 174 ? -18.850 3.989 3.348 1.00 89.06 174 SER A C 1
ATOM 1413 O O . SER A 1 174 ? -18.292 4.483 2.368 1.00 89.06 174 SER A O 1
ATOM 1415 N N . GLU A 1 175 ? -20.045 3.415 3.256 1.00 88.12 175 GLU A N 1
ATOM 1416 C CA . GLU A 1 175 ? -20.845 3.481 2.036 1.00 88.12 175 GLU A CA 1
ATOM 1417 C C . GLU A 1 175 ? -21.915 4.562 2.167 1.00 88.12 175 GLU A C 1
ATOM 1419 O O . GLU A 1 175 ? -22.762 4.531 3.061 1.00 88.12 175 GLU A O 1
ATOM 1424 N N . LYS A 1 176 ? -21.910 5.524 1.243 1.00 82.69 176 LYS A N 1
ATOM 1425 C CA . LYS A 1 176 ? -22.921 6.579 1.165 1.00 82.69 176 LYS A CA 1
ATOM 1426 C C . LYS A 1 176 ? -23.559 6.560 -0.216 1.00 82.69 176 LYS A C 1
ATOM 1428 O O . LYS A 1 176 ? -22.938 6.952 -1.196 1.00 82.69 176 LYS A O 1
ATOM 1433 N N . LYS A 1 177 ? -24.821 6.119 -0.290 1.00 84.62 177 LYS A N 1
ATOM 1434 C CA . LYS A 1 177 ? -25.592 6.007 -1.547 1.00 84.62 177 LYS A CA 1
ATOM 1435 C C . LYS A 1 177 ? -24.884 5.158 -2.624 1.00 84.62 177 LYS A C 1
ATOM 1437 O O . LYS A 1 177 ? -24.867 5.537 -3.789 1.00 84.62 177 LYS A O 1
ATOM 1442 N N . GLY A 1 178 ? -24.270 4.040 -2.225 1.00 84.88 178 GLY A N 1
ATOM 1443 C CA . GLY A 1 178 ? -23.524 3.151 -3.130 1.00 84.88 178 GLY A CA 1
ATOM 1444 C C . GLY A 1 178 ? -22.125 3.650 -3.512 1.00 84.88 178 GLY A C 1
ATOM 1445 O O . GLY A 1 178 ? -21.448 3.011 -4.309 1.00 84.88 178 GLY A O 1
ATOM 1446 N N . ILE A 1 179 ? -21.679 4.776 -2.948 1.00 84.00 179 ILE A N 1
ATOM 1447 C CA . ILE A 1 179 ? -20.332 5.311 -3.143 1.00 84.00 179 ILE A CA 1
ATOM 1448 C C . ILE A 1 179 ? -19.514 5.022 -1.887 1.00 84.00 179 ILE A C 1
ATOM 1450 O O . ILE A 1 179 ? -19.891 5.424 -0.785 1.00 84.00 179 ILE A O 1
ATOM 1454 N N . SER A 1 180 ? -18.388 4.336 -2.065 1.00 86.19 180 SER A N 1
ATOM 1455 C CA . SER A 1 180 ? -17.406 4.101 -1.008 1.00 86.19 180 SER A CA 1
ATOM 1456 C C . SER A 1 180 ? -16.648 5.398 -0.710 1.00 86.19 180 SER A C 1
ATOM 1458 O O . SER A 1 180 ? -15.925 5.905 -1.566 1.00 86.19 180 SER A O 1
ATOM 1460 N N . VAL A 1 181 ? -16.781 5.917 0.509 1.00 88.69 181 VAL A N 1
ATOM 1461 C CA . VAL A 1 181 ? -16.123 7.140 0.985 1.00 88.69 181 VAL A CA 1
ATOM 1462 C C . VAL A 1 181 ? -15.028 6.779 1.983 1.00 88.69 181 VAL A C 1
ATOM 1464 O O . VAL A 1 181 ? -15.236 5.972 2.888 1.00 88.69 181 VAL A O 1
ATOM 1467 N N . GLN A 1 182 ? -13.856 7.383 1.802 1.00 91.12 182 GLN A N 1
ATOM 1468 C CA . GLN A 1 182 ? -12.694 7.193 2.664 1.00 91.12 182 GLN A CA 1
ATOM 1469 C C . GLN A 1 182 ? -12.703 8.175 3.835 1.00 91.12 182 GLN A C 1
ATOM 1471 O O . GLN A 1 182 ? -12.990 9.361 3.674 1.00 91.12 182 GLN A O 1
ATOM 1476 N N . HIS A 1 183 ? -12.313 7.685 5.005 1.00 89.00 183 HIS A N 1
ATOM 1477 C CA . HIS A 1 183 ? -12.189 8.439 6.240 1.00 89.00 183 HIS A CA 1
ATOM 1478 C C . HIS A 1 183 ? -10.926 7.967 6.961 1.00 89.00 183 HIS A C 1
ATOM 1480 O O . HIS A 1 183 ? -10.927 6.931 7.609 1.00 89.00 183 HIS A O 1
ATOM 1486 N N . PHE A 1 184 ? -9.830 8.715 6.855 1.00 88.12 184 PHE A N 1
ATOM 1487 C CA . PHE A 1 184 ? -8.595 8.447 7.612 1.00 88.12 184 PHE A CA 1
ATOM 1488 C C . PHE A 1 184 ? -8.277 9.555 8.624 1.00 88.12 184 PHE A C 1
ATOM 1490 O O . PHE A 1 184 ? -7.248 9.524 9.296 1.00 88.12 184 PHE A O 1
ATOM 1497 N N . LYS A 1 185 ? -9.165 10.545 8.742 1.00 84.38 185 LYS A N 1
ATOM 1498 C CA . LYS A 1 185 ? -9.039 11.689 9.646 1.00 84.38 185 LYS A CA 1
ATOM 1499 C C . LYS A 1 185 ? -10.160 11.653 10.670 1.00 84.38 185 LYS A C 1
ATOM 1501 O O . LYS A 1 185 ? -11.297 11.368 10.311 1.00 84.38 185 LYS A O 1
ATOM 1506 N N . GLU A 1 186 ? -9.803 11.975 11.913 1.00 81.38 186 GLU A N 1
ATOM 1507 C CA . GLU A 1 186 ? -10.753 12.306 12.985 1.00 81.38 186 GLU A CA 1
ATOM 1508 C C . GLU A 1 186 ? -11.781 11.201 13.280 1.00 81.38 186 GLU A C 1
ATOM 1510 O O . GLU A 1 186 ? -12.943 11.472 13.580 1.00 81.38 186 GLU A O 1
ATOM 1515 N N . LEU A 1 187 ? -11.356 9.933 13.209 1.00 85.69 187 LEU A N 1
ATOM 1516 C CA . LEU A 1 187 ? -12.219 8.821 13.596 1.00 85.69 187 LEU A CA 1
ATOM 1517 C C . LEU A 1 187 ? -12.483 8.872 15.096 1.00 85.69 187 LEU A C 1
ATOM 1519 O O . LEU A 1 187 ? -11.585 9.098 15.909 1.00 85.69 187 LEU A O 1
ATOM 1523 N N . ASN A 1 188 ? -13.736 8.625 15.455 1.00 85.69 188 ASN A N 1
ATOM 1524 C CA . ASN A 1 188 ? -14.151 8.572 16.839 1.00 85.69 188 ASN A CA 1
ATOM 1525 C C . ASN A 1 188 ? -13.696 7.247 17.472 1.00 85.69 188 ASN A C 1
ATOM 1527 O O . ASN A 1 188 ? -14.047 6.173 16.996 1.00 85.69 188 ASN A O 1
ATOM 1531 N N . GLN A 1 189 ? -12.941 7.341 18.564 1.00 86.81 189 GLN A N 1
ATOM 1532 C CA . GLN A 1 189 ? -12.380 6.198 19.292 1.00 86.81 189 GLN A CA 1
ATOM 1533 C C . GLN A 1 189 ? -13.342 5.611 20.337 1.00 86.81 189 GLN A C 1
ATOM 1535 O O . GLN A 1 189 ? -13.029 4.621 20.996 1.00 86.81 189 GLN A O 1
ATOM 1540 N N . ASN A 1 190 ? -14.512 6.224 20.539 1.00 88.00 190 ASN A N 1
ATOM 1541 C CA . ASN A 1 190 ? -15.488 5.729 21.501 1.00 88.00 190 ASN A CA 1
ATOM 1542 C C . ASN A 1 190 ? -16.072 4.401 21.009 1.00 88.00 190 ASN A C 1
ATOM 1544 O O . ASN A 1 190 ? -16.599 4.337 19.896 1.00 88.00 190 ASN A O 1
ATOM 1548 N N . CYS A 1 191 ? -16.078 3.385 21.877 1.00 90.94 191 CYS A N 1
ATOM 1549 C CA . CYS A 1 191 ? -16.567 2.038 21.565 1.00 90.94 191 CYS A CA 1
ATOM 1550 C C . CYS A 1 191 ? -17.979 2.054 20.964 1.00 90.94 191 CYS A C 1
ATOM 1552 O O . CYS A 1 191 ? -18.254 1.336 20.007 1.00 90.94 191 CYS A O 1
ATOM 1554 N N . VAL A 1 192 ? -18.848 2.929 21.485 1.00 90.19 192 VAL A N 1
ATOM 1555 C CA . VAL A 1 192 ? -20.255 3.049 21.067 1.00 90.19 192 VAL A CA 1
ATOM 1556 C C . VAL A 1 192 ? -20.455 3.544 19.635 1.00 90.19 192 VAL A C 1
ATOM 1558 O O . VAL A 1 192 ? -21.556 3.437 19.103 1.00 90.19 192 VAL A O 1
ATOM 1561 N N . THR A 1 193 ? -19.402 4.062 18.997 1.00 87.62 193 THR A N 1
ATOM 1562 C CA . THR A 1 193 ? -19.431 4.439 17.576 1.00 87.62 193 THR A CA 1
ATOM 1563 C C . THR A 1 193 ? -19.628 3.210 16.686 1.00 87.62 193 THR A C 1
ATOM 1565 O O . THR A 1 193 ? -20.309 3.299 15.668 1.00 87.62 193 THR A O 1
ATOM 1568 N N . CYS A 1 194 ? -19.070 2.064 17.088 1.00 89.44 194 CYS A N 1
ATOM 1569 C CA . CYS A 1 194 ? -19.117 0.817 16.320 1.00 89.44 194 CYS A CA 1
ATOM 1570 C C . CYS A 1 194 ? -19.899 -0.291 17.038 1.00 89.44 194 CYS A C 1
ATOM 1572 O O . CYS A 1 194 ? -20.509 -1.142 16.393 1.00 89.44 194 CYS A O 1
ATOM 1574 N N . HIS A 1 195 ? -19.899 -0.288 18.370 1.00 92.50 195 HIS A N 1
ATOM 1575 C CA . HIS A 1 195 ? -20.494 -1.334 19.191 1.00 92.50 195 HIS A CA 1
ATOM 1576 C C . HIS A 1 195 ? -21.724 -0.811 19.936 1.00 92.50 195 HIS A C 1
ATOM 1578 O O . HIS A 1 195 ? -21.587 0.048 20.803 1.00 92.50 195 HIS A O 1
ATOM 1584 N N . PRO A 1 196 ? -22.929 -1.331 19.655 1.00 91.31 196 PRO A N 1
ATOM 1585 C CA . PRO A 1 196 ? -24.125 -0.938 20.388 1.00 91.31 196 PRO A CA 1
ATOM 1586 C C . PRO A 1 196 ? -23.980 -1.180 21.895 1.00 91.31 196 PRO A C 1
ATOM 1588 O O . PRO A 1 196 ? -23.524 -2.244 22.318 1.00 91.31 196 PRO A O 1
ATOM 1591 N N . ASP A 1 197 ? -24.414 -0.218 22.712 1.00 92.12 197 ASP A N 1
ATOM 1592 C CA . ASP A 1 197 ? -24.446 -0.396 24.164 1.00 92.12 197 ASP A CA 1
ATOM 1593 C C . ASP A 1 197 ? -25.597 -1.329 24.571 1.00 92.12 197 ASP A C 1
ATOM 1595 O O . ASP A 1 197 ? -26.750 -0.917 24.720 1.00 92.12 197 ASP A O 1
ATOM 1599 N N . ILE A 1 198 ? -25.265 -2.602 24.787 1.00 91.19 198 ILE A N 1
ATOM 1600 C CA . ILE A 1 198 ? -26.207 -3.631 25.244 1.00 91.19 198 ILE A CA 1
ATOM 1601 C C . ILE A 1 198 ? -26.627 -3.463 26.710 1.00 91.19 198 ILE A C 1
ATOM 1603 O O . ILE A 1 198 ? -27.513 -4.179 27.178 1.00 91.19 198 ILE A O 1
ATOM 1607 N N . HIS A 1 199 ? -26.005 -2.541 27.450 1.00 91.44 199 HIS A N 1
ATOM 1608 C CA . HIS A 1 199 ? -26.352 -2.240 28.836 1.00 91.44 199 HIS A CA 1
ATOM 1609 C C . HIS A 1 199 ? -27.423 -1.157 28.941 1.00 91.44 199 HIS A C 1
ATOM 1611 O O . HIS A 1 199 ? -27.809 -0.806 30.055 1.00 91.44 199 HIS A O 1
ATOM 1617 N N . TYR A 1 200 ? -27.919 -0.640 27.812 1.00 91.62 200 TYR A N 1
ATOM 1618 C CA . TYR A 1 200 ? -29.005 0.339 27.769 1.00 91.62 200 TYR A CA 1
ATOM 1619 C C . TYR A 1 200 ? -28.723 1.546 28.665 1.00 91.62 200 TYR A C 1
ATOM 1621 O O . TYR A 1 200 ? -29.558 1.960 29.466 1.00 91.62 200 TYR A O 1
ATOM 1629 N N . TYR A 1 201 ? -27.518 2.104 28.533 1.00 90.81 201 TYR A N 1
ATOM 1630 C CA . TYR A 1 201 ? -27.086 3.325 29.207 1.00 90.81 201 TYR A CA 1
ATOM 1631 C C . TYR A 1 201 ? -26.982 3.240 30.736 1.00 90.81 201 TYR A C 1
ATOM 1633 O O . TYR A 1 201 ? -26.712 4.249 31.387 1.00 90.81 201 TYR A O 1
ATOM 1641 N N . GLN A 1 202 ? -27.105 2.047 31.333 1.00 91.81 202 GLN A N 1
ATOM 1642 C CA . GLN A 1 202 ? -26.972 1.864 32.784 1.00 91.81 202 GLN A CA 1
ATOM 1643 C C . GLN A 1 202 ? -25.617 2.346 33.326 1.00 91.81 202 GLN A C 1
ATOM 1645 O O . GLN A 1 202 ? -25.522 2.700 34.500 1.00 91.81 202 GLN A O 1
ATOM 1650 N N . PHE A 1 203 ? -24.575 2.386 32.495 1.00 91.25 203 PHE A N 1
ATOM 1651 C CA . PHE A 1 203 ? -23.215 2.784 32.874 1.00 91.25 203 PHE A CA 1
ATOM 1652 C C . PHE A 1 203 ? -22.761 4.112 32.252 1.00 91.25 203 PHE A C 1
ATOM 1654 O O . PHE A 1 203 ? -21.567 4.399 32.241 1.00 91.25 203 PHE A O 1
ATOM 1661 N N . VAL A 1 204 ? -23.695 4.923 31.746 1.00 90.94 204 VAL A N 1
ATOM 1662 C CA . VAL A 1 204 ? -23.376 6.265 31.247 1.00 90.94 204 VAL A CA 1
ATOM 1663 C C . VAL A 1 204 ? -23.025 7.188 32.412 1.00 90.94 204 VAL A C 1
ATOM 1665 O O . VAL A 1 204 ? -23.796 7.346 33.357 1.00 90.94 204 VAL A O 1
ATOM 1668 N N . GLU A 1 205 ? -21.878 7.849 32.300 1.00 87.00 205 GLU A N 1
ATOM 1669 C CA . GLU A 1 205 ? -21.424 8.933 33.168 1.00 87.00 205 GLU A CA 1
ATOM 1670 C C . GLU A 1 205 ? -21.017 10.109 32.267 1.00 87.00 205 GLU A C 1
ATOM 1672 O O . GLU A 1 205 ? -20.264 9.930 31.312 1.00 87.00 205 GLU A O 1
ATOM 1677 N N . ASN A 1 206 ? -21.530 11.319 32.519 1.00 85.50 206 ASN A N 1
ATOM 1678 C CA . ASN A 1 206 ? -21.238 12.508 31.697 1.00 85.50 206 ASN A CA 1
ATOM 1679 C C . ASN A 1 206 ? -21.452 12.289 30.180 1.00 85.50 206 ASN A C 1
ATOM 1681 O O . ASN A 1 206 ? -20.622 12.685 29.361 1.00 85.50 206 ASN A O 1
ATOM 1685 N N . ASN A 1 207 ? -22.559 11.635 29.804 1.00 82.88 207 ASN A N 1
ATOM 1686 C CA . ASN A 1 207 ? -22.906 11.269 28.421 1.00 82.88 207 ASN A CA 1
ATOM 1687 C C . ASN A 1 207 ? -21.912 10.320 27.719 1.00 82.88 207 ASN A C 1
ATOM 1689 O O . ASN A 1 207 ? -21.913 10.236 26.491 1.00 82.88 207 ASN A O 1
ATOM 1693 N N . LYS A 1 208 ? -21.072 9.589 28.464 1.00 84.56 208 LYS A N 1
ATOM 1694 C CA . LYS A 1 208 ? -20.146 8.587 27.917 1.00 84.56 208 LYS A CA 1
ATOM 1695 C C . LYS A 1 208 ? -20.192 7.285 28.716 1.00 84.56 208 LYS A C 1
ATOM 1697 O O . LYS A 1 208 ? -20.316 7.305 29.936 1.00 84.56 208 LYS A O 1
ATOM 1702 N N . THR A 1 209 ? -20.039 6.159 28.025 1.00 88.75 209 THR A N 1
ATOM 1703 C CA . THR A 1 209 ? -19.851 4.843 28.653 1.00 88.75 209 THR A CA 1
ATOM 1704 C C . THR A 1 209 ? -18.405 4.411 28.455 1.00 88.75 209 THR A C 1
ATOM 1706 O O . THR A 1 209 ? -17.992 4.104 27.336 1.00 88.75 209 THR A O 1
ATOM 1709 N N . ASP A 1 210 ? -17.633 4.376 29.539 1.00 90.75 210 ASP A N 1
ATOM 1710 C CA . ASP A 1 210 ? -16.266 3.854 29.513 1.00 90.75 210 ASP A CA 1
ATOM 1711 C C . ASP A 1 210 ? -16.290 2.323 29.596 1.00 90.75 210 ASP A C 1
ATOM 1713 O O . ASP A 1 210 ? -16.230 1.716 30.669 1.00 90.75 210 ASP A O 1
ATOM 1717 N N . CYS A 1 211 ? -16.418 1.697 28.426 1.00 93.19 211 CYS A N 1
ATOM 1718 C CA . CYS A 1 211 ? -16.476 0.244 28.280 1.00 93.19 211 CYS A CA 1
ATOM 1719 C C . CYS A 1 211 ? -15.190 -0.423 28.802 1.00 93.19 211 CYS A C 1
ATOM 1721 O O . CYS A 1 211 ? -15.240 -1.533 29.338 1.00 93.19 211 CYS A O 1
ATOM 1723 N N . GLY A 1 212 ? -14.052 0.276 28.707 1.00 92.25 212 GLY A N 1
ATOM 1724 C CA . GLY A 1 212 ? -12.731 -0.199 29.114 1.00 92.25 212 GLY A CA 1
ATOM 1725 C C . GLY A 1 212 ? -12.560 -0.371 30.624 1.00 92.25 212 GLY A C 1
ATOM 1726 O O . GLY A 1 212 ? -11.614 -1.045 31.043 1.00 92.25 212 GLY A O 1
ATOM 1727 N N . LYS A 1 213 ? -13.483 0.160 31.445 1.00 91.19 213 LYS A N 1
ATOM 1728 C CA . LYS A 1 213 ? -13.551 -0.122 32.892 1.00 91.19 213 LYS A CA 1
ATOM 1729 C C . LYS A 1 213 ? -13.850 -1.592 33.186 1.00 91.19 213 LYS A C 1
ATOM 1731 O O . LYS A 1 213 ? -13.404 -2.096 34.212 1.00 91.19 213 LYS A O 1
ATOM 1736 N N . CYS A 1 214 ? -14.606 -2.260 32.312 1.00 92.50 214 CYS A N 1
ATOM 1737 C CA . CYS A 1 214 ? -15.056 -3.640 32.522 1.00 92.50 214 CYS A CA 1
ATOM 1738 C C . CYS A 1 214 ? -14.529 -4.600 31.451 1.00 92.50 214 CYS A C 1
ATOM 1740 O O . CYS A 1 214 ? -14.136 -5.715 31.786 1.00 92.50 214 CYS A O 1
ATOM 1742 N N . HIS A 1 215 ? -14.489 -4.176 30.190 1.00 94.44 215 HIS A N 1
ATOM 1743 C CA . HIS A 1 215 ? -14.160 -5.030 29.050 1.00 94.44 215 HIS A CA 1
ATOM 1744 C C . HIS A 1 215 ? -12.702 -4.855 28.594 1.00 94.44 215 HIS A C 1
ATOM 1746 O O . HIS A 1 215 ? -12.076 -3.804 28.798 1.00 94.44 215 HIS A O 1
ATOM 1752 N N . THR A 1 216 ? -12.153 -5.906 27.986 1.00 93.94 216 THR A N 1
ATOM 1753 C CA . THR A 1 216 ? -10.858 -5.896 27.292 1.00 93.94 216 THR A CA 1
ATOM 1754 C C . THR A 1 216 ? -11.077 -5.891 25.778 1.00 93.94 216 THR A C 1
ATOM 1756 O O . THR A 1 216 ? -12.177 -6.147 25.291 1.00 93.94 216 THR A O 1
ATOM 1759 N N . ASN A 1 217 ? -10.018 -5.609 25.017 1.00 93.06 217 ASN A N 1
ATOM 1760 C CA . ASN A 1 217 ? -10.052 -5.680 23.554 1.00 93.06 217 ASN A CA 1
ATOM 1761 C C . ASN A 1 217 ? -9.990 -7.129 23.025 1.00 93.06 217 ASN A C 1
ATOM 1763 O O . ASN A 1 217 ? -10.106 -7.351 21.822 1.00 93.06 217 ASN A O 1
ATOM 1767 N N . GLU A 1 218 ? -9.811 -8.116 23.909 1.00 94.12 218 GLU A N 1
ATOM 1768 C CA . GLU A 1 218 ? -9.743 -9.540 23.559 1.00 94.12 218 GLU A CA 1
ATOM 1769 C C . GLU A 1 218 ? -11.126 -10.136 23.342 1.00 94.12 218 GLU A C 1
ATOM 1771 O O . GLU A 1 218 ? -11.379 -10.890 22.400 1.00 94.12 218 GLU A O 1
ATOM 1776 N N . ASN A 1 219 ? -12.033 -9.828 24.263 1.00 90.00 219 ASN A N 1
ATOM 1777 C CA . ASN A 1 219 ? -13.382 -10.336 24.250 1.00 90.00 219 ASN A CA 1
ATOM 1778 C C . ASN A 1 219 ? -14.278 -9.433 25.110 1.00 90.00 219 ASN A C 1
ATOM 1780 O O . ASN A 1 219 ? -13.841 -8.807 26.071 1.00 90.00 219 ASN A O 1
ATOM 1784 N N . TRP A 1 220 ? -15.568 -9.388 24.784 1.00 91.75 220 TRP A N 1
ATOM 1785 C CA . TRP A 1 220 ? -16.549 -8.589 25.524 1.00 91.75 220 TRP A CA 1
ATOM 1786 C C . TRP A 1 220 ? -16.874 -9.140 26.922 1.00 91.75 220 TRP A C 1
ATOM 1788 O O . TRP A 1 220 ? -17.815 -8.660 27.555 1.00 91.75 220 TRP A O 1
ATOM 1798 N N . LYS A 1 221 ? -16.139 -10.126 27.456 1.00 91.44 221 LYS A N 1
ATOM 1799 C CA . LYS A 1 221 ? -16.356 -10.536 28.847 1.00 91.44 221 LYS A CA 1
ATOM 1800 C C . LYS A 1 221 ? -15.889 -9.407 29.773 1.00 91.44 221 LYS A C 1
ATOM 1802 O O . LYS A 1 221 ? -14.914 -8.715 29.475 1.00 91.44 221 LYS A O 1
ATOM 1807 N N . PRO A 1 222 ? -16.586 -9.183 30.895 1.00 91.06 222 PRO A N 1
ATOM 1808 C CA . PRO A 1 222 ? -16.255 -8.113 31.826 1.00 91.06 222 PRO A CA 1
ATOM 1809 C C . PRO A 1 222 ? -15.084 -8.519 32.742 1.00 91.06 222 PRO A C 1
ATOM 1811 O O . PRO A 1 222 ? -15.223 -8.556 33.959 1.00 91.06 222 PRO A O 1
ATOM 1814 N N . GLU A 1 223 ? -13.929 -8.859 32.167 1.00 91.44 223 GLU A N 1
ATOM 1815 C CA . GLU A 1 223 ? -12.757 -9.396 32.884 1.00 91.44 223 GLU A CA 1
ATOM 1816 C C . GLU A 1 223 ? -12.175 -8.423 33.921 1.00 91.44 223 GLU A C 1
ATOM 1818 O O . GLU A 1 223 ? -11.565 -8.847 34.900 1.00 91.44 223 GLU A O 1
ATOM 1823 N N . LYS A 1 224 ? -12.377 -7.113 33.736 1.00 91.88 224 LYS A N 1
ATOM 1824 C CA . LYS A 1 224 ? -11.926 -6.078 34.681 1.00 91.88 224 LYS A CA 1
ATOM 1825 C C . LYS A 1 224 ? -12.957 -5.763 35.765 1.00 91.88 224 LYS A C 1
ATOM 1827 O O . LYS A 1 224 ? -12.636 -5.060 36.727 1.00 91.88 224 LYS A O 1
ATOM 1832 N N . PHE A 1 225 ? -14.196 -6.234 35.616 1.00 90.88 225 PHE A N 1
ATOM 1833 C CA . PHE A 1 225 ? -15.245 -5.972 36.592 1.00 90.88 225 PHE A CA 1
ATOM 1834 C C . PHE A 1 225 ? -15.002 -6.776 37.871 1.00 90.88 225 PHE A C 1
ATOM 1836 O O . PHE A 1 225 ? -14.715 -7.970 37.833 1.00 90.88 225 PHE A O 1
ATOM 1843 N N . ASN A 1 226 ? -15.139 -6.115 39.020 1.00 88.62 226 ASN A N 1
ATOM 1844 C CA . ASN A 1 226 ? -14.930 -6.736 40.320 1.00 88.62 226 ASN A CA 1
ATOM 1845 C C . ASN A 1 226 ? -16.032 -6.316 41.302 1.00 88.62 226 ASN A C 1
ATOM 1847 O O . ASN A 1 226 ? -16.151 -5.135 41.641 1.00 88.62 226 ASN A O 1
ATOM 1851 N N . HIS A 1 227 ? -16.790 -7.299 41.797 1.00 89.94 227 HIS A N 1
ATOM 1852 C CA . HIS A 1 227 ? -17.857 -7.098 42.778 1.00 89.94 227 HIS A CA 1
ATOM 1853 C C . HIS A 1 227 ? -17.375 -6.545 44.126 1.00 89.94 227 HIS A C 1
ATOM 1855 O O . HIS A 1 227 ? -18.155 -5.894 44.813 1.00 89.94 227 HIS A O 1
ATOM 1861 N N . GLU A 1 228 ? -16.097 -6.688 44.483 1.00 88.69 228 GLU A N 1
ATOM 1862 C CA . GLU A 1 228 ? -15.540 -6.076 45.700 1.00 88.69 228 GLU A CA 1
ATOM 1863 C C . GLU A 1 228 ? -15.594 -4.546 45.687 1.00 88.69 228 GLU A C 1
ATOM 1865 O O . GLU A 1 228 ? -15.600 -3.906 46.740 1.00 88.69 228 GLU A O 1
ATOM 1870 N N . LYS A 1 229 ? -15.641 -3.954 44.488 1.00 87.00 229 LYS A N 1
ATOM 1871 C CA . LYS A 1 229 ? -15.775 -2.508 44.275 1.00 87.00 229 LYS A CA 1
ATOM 1872 C C . LYS A 1 229 ? -17.229 -2.081 44.044 1.00 87.00 229 LYS A C 1
ATOM 1874 O O . LYS A 1 229 ? -17.492 -0.892 43.881 1.00 87.00 229 LYS A O 1
ATOM 1879 N N . ALA A 1 230 ? -18.161 -3.030 43.979 1.00 87.69 230 ALA A N 1
ATOM 1880 C CA . ALA A 1 230 ? -19.573 -2.763 43.752 1.00 87.69 230 ALA A CA 1
ATOM 1881 C C . ALA A 1 230 ? -20.320 -2.514 45.074 1.00 87.69 230 ALA A C 1
ATOM 1883 O O . ALA A 1 230 ? -19.830 -2.818 46.159 1.00 87.69 230 ALA A O 1
ATOM 1884 N N . ARG A 1 231 ? -21.551 -1.988 44.977 1.00 88.81 231 ARG A N 1
ATOM 1885 C CA . ARG A 1 231 ? -22.451 -1.800 46.135 1.00 88.81 231 ARG A CA 1
ATOM 1886 C C . ARG A 1 231 ? -22.787 -3.113 46.846 1.00 88.81 231 ARG A C 1
ATOM 1888 O O . ARG A 1 231 ? -23.017 -3.104 48.049 1.00 88.81 231 ARG A O 1
ATOM 1895 N N . PHE A 1 232 ? -22.856 -4.206 46.090 1.00 88.25 232 PHE A N 1
ATOM 1896 C CA . PHE A 1 232 ? -23.124 -5.542 46.603 1.00 88.25 232 PHE A CA 1
ATOM 1897 C C . PHE A 1 232 ? -21.881 -6.407 46.411 1.00 88.25 232 PHE A C 1
ATOM 1899 O O . PHE A 1 232 ? -21.506 -6.716 45.272 1.00 88.25 232 PHE A O 1
ATOM 1906 N N . LYS A 1 233 ? -21.253 -6.766 47.531 1.00 90.69 233 LYS A N 1
ATOM 1907 C CA . LYS A 1 233 ? -20.117 -7.684 47.567 1.00 90.69 233 LYS A CA 1
ATOM 1908 C C . LYS A 1 233 ? -20.623 -9.116 47.499 1.00 90.69 233 LYS A C 1
ATOM 1910 O O . LYS A 1 233 ? -21.605 -9.453 48.152 1.00 90.69 233 LYS A O 1
ATOM 1915 N N . ILE A 1 234 ? -19.966 -9.942 46.692 1.00 89.31 234 ILE A N 1
ATOM 1916 C CA . ILE A 1 234 ? -20.323 -11.354 46.576 1.00 89.31 234 ILE A CA 1
ATOM 1917 C C . ILE A 1 234 ? -19.628 -12.114 47.700 1.00 89.31 234 ILE A C 1
ATOM 1919 O O . ILE A 1 234 ? -18.411 -12.270 47.688 1.00 89.31 234 ILE A O 1
ATOM 1923 N N . ASP A 1 235 ? -20.413 -12.622 48.642 1.00 90.38 235 ASP A N 1
ATOM 1924 C CA . ASP A 1 235 ? -19.938 -13.424 49.762 1.00 90.38 235 ASP A CA 1
ATOM 1925 C C . ASP A 1 235 ? -20.779 -14.698 49.970 1.00 90.38 235 ASP A C 1
ATOM 1927 O O . ASP A 1 235 ? -21.805 -14.939 49.319 1.00 90.38 235 ASP A O 1
ATOM 1931 N N . GLY A 1 236 ? -20.294 -15.571 50.857 1.00 91.00 236 GLY A N 1
ATOM 1932 C CA . GLY A 1 236 ? -20.991 -16.789 51.264 1.00 91.00 236 GLY A CA 1
ATOM 1933 C C . GLY A 1 236 ? -21.437 -17.659 50.084 1.00 91.00 236 GLY A C 1
ATOM 1934 O O . GLY A 1 236 ? -20.641 -18.026 49.220 1.00 91.00 236 GLY A O 1
ATOM 1935 N N . LYS A 1 237 ? -22.731 -18.001 50.045 1.00 90.75 237 LYS A N 1
ATOM 1936 C CA . LYS A 1 237 ? -23.310 -18.860 48.997 1.00 90.75 237 LYS A CA 1
ATOM 1937 C C . LYS A 1 237 ? -23.456 -18.184 47.629 1.00 90.75 237 LYS A C 1
ATOM 1939 O O . LYS A 1 237 ? -23.830 -18.864 46.677 1.00 90.75 237 LYS A O 1
ATOM 1944 N N . HIS A 1 238 ? -23.178 -16.887 47.511 1.00 89.88 238 HIS A N 1
ATOM 1945 C CA . HIS A 1 238 ? -23.225 -16.186 46.227 1.00 89.88 238 HIS A CA 1
ATOM 1946 C C . HIS A 1 238 ? -21.935 -16.354 45.413 1.00 89.88 238 HIS A C 1
ATOM 1948 O O . HIS A 1 238 ? -21.920 -16.063 44.216 1.00 89.88 238 HIS A O 1
ATOM 1954 N N . ILE A 1 239 ? -20.856 -16.826 46.044 1.00 91.31 239 ILE A N 1
ATOM 1955 C CA . ILE A 1 239 ? -19.559 -17.026 45.395 1.00 91.31 239 ILE A CA 1
ATOM 1956 C C . ILE A 1 239 ? -19.690 -18.073 44.285 1.00 91.31 239 ILE A C 1
ATOM 1958 O O . ILE A 1 239 ? -20.166 -19.184 44.509 1.00 91.31 239 ILE A O 1
ATOM 1962 N N . GLY A 1 240 ? -19.241 -17.712 43.081 1.00 87.94 240 GLY A N 1
ATOM 1963 C CA . GLY A 1 240 ? -19.263 -18.595 41.914 1.00 87.94 240 GLY A CA 1
ATOM 1964 C C . GLY A 1 240 ? -20.627 -18.726 41.230 1.00 87.94 240 GLY A C 1
ATOM 1965 O O . GLY A 1 240 ? -20.756 -19.541 40.321 1.00 87.94 240 GLY A O 1
ATOM 1966 N N . LEU A 1 241 ? -21.638 -17.945 41.630 1.00 90.62 241 LEU A N 1
ATOM 1967 C CA . LEU A 1 241 ? -22.900 -17.892 40.895 1.00 90.62 241 LEU A CA 1
ATOM 1968 C C . LEU A 1 241 ? -22.731 -17.201 39.540 1.00 90.62 241 LEU A C 1
ATOM 1970 O O . LEU A 1 241 ? -22.085 -16.158 39.427 1.00 90.62 241 LEU A O 1
ATOM 1974 N N . ASP A 1 242 ? -23.405 -17.745 38.528 1.00 89.94 242 ASP A N 1
ATOM 1975 C CA . ASP A 1 242 ? -23.524 -17.084 37.232 1.00 89.94 242 ASP A CA 1
ATOM 1976 C C . ASP A 1 242 ? -24.232 -15.733 37.377 1.00 89.94 242 ASP A C 1
ATOM 1978 O O . ASP A 1 242 ? -25.262 -15.626 38.052 1.00 89.94 242 ASP A O 1
ATOM 1982 N N . CYS A 1 243 ? -23.756 -14.717 36.652 1.00 89.44 243 CYS A N 1
ATOM 1983 C CA . CYS A 1 243 ? -24.297 -13.355 36.707 1.00 89.44 243 CYS A CA 1
ATOM 1984 C C . CYS A 1 243 ? -25.822 -13.317 36.509 1.00 89.44 243 CYS A C 1
ATOM 1986 O O . CYS A 1 243 ? -26.517 -12.560 37.180 1.00 89.44 243 CYS A O 1
ATOM 1988 N N . ILE A 1 244 ? -26.346 -14.170 35.620 1.00 90.94 244 ILE A N 1
ATOM 1989 C CA . ILE A 1 244 ? -27.767 -14.254 35.247 1.00 90.94 244 ILE A CA 1
ATOM 1990 C C . ILE A 1 244 ? -28.683 -14.688 36.403 1.00 90.94 244 ILE A C 1
ATOM 1992 O O . ILE A 1 244 ? -29.894 -14.471 36.342 1.00 90.94 244 ILE A O 1
ATOM 1996 N N . LYS A 1 245 ? -28.133 -15.304 37.460 1.00 90.75 245 LYS A N 1
ATOM 1997 C CA . LYS A 1 245 ? -28.906 -15.692 38.649 1.00 90.75 245 LYS A CA 1
ATOM 1998 C C . LYS A 1 245 ? -29.427 -14.467 39.397 1.00 90.75 245 LYS A C 1
ATOM 2000 O O . LYS A 1 245 ? -30.556 -14.503 39.879 1.00 90.75 245 LYS A O 1
ATOM 2005 N N . CYS A 1 246 ? -28.645 -13.388 39.409 1.00 89.75 246 CYS A N 1
ATOM 2006 C CA . CYS A 1 246 ? -29.019 -12.113 40.014 1.00 89.75 246 CYS A CA 1
ATOM 2007 C C . CYS A 1 246 ? -29.476 -11.108 38.946 1.00 89.75 246 CYS A C 1
ATOM 2009 O O . CYS A 1 246 ? -30.557 -10.532 39.036 1.00 89.75 246 CYS A O 1
ATOM 2011 N N . HIS A 1 247 ? -28.681 -10.928 37.893 1.00 91.94 247 HIS A N 1
ATOM 2012 C CA . HIS A 1 247 ? -28.921 -9.963 36.824 1.00 91.94 247 HIS A CA 1
ATOM 2013 C C . HIS A 1 247 ? -29.817 -10.554 35.738 1.00 91.94 247 HIS A C 1
ATOM 2015 O O . HIS A 1 247 ? -29.340 -11.066 34.726 1.00 91.94 247 HIS A O 1
ATOM 2021 N N . LYS A 1 248 ? -31.133 -10.493 35.955 1.00 90.69 248 LYS A N 1
ATOM 2022 C CA . LYS A 1 248 ? -32.128 -11.043 35.025 1.00 90.69 248 LYS A CA 1
ATOM 2023 C C . LYS A 1 248 ? -32.431 -10.078 33.864 1.00 90.69 248 LYS A C 1
ATOM 2025 O O . LYS A 1 248 ? -32.380 -8.857 34.048 1.00 90.69 248 LYS A O 1
ATOM 2030 N N . PRO A 1 249 ? -32.781 -10.595 32.670 1.00 93.06 249 PRO A N 1
ATOM 2031 C CA . PRO A 1 249 ? -33.316 -9.776 31.593 1.00 93.06 249 PRO A CA 1
ATOM 2032 C C . PRO A 1 249 ? -34.693 -9.234 31.983 1.00 93.06 249 PRO A C 1
ATOM 2034 O O . PRO A 1 249 ? -35.555 -9.990 32.426 1.00 93.06 249 PRO A O 1
ATOM 2037 N N . ILE A 1 250 ? -34.905 -7.946 31.763 1.00 92.38 250 ILE A N 1
ATOM 2038 C CA . ILE A 1 250 ? -36.169 -7.244 31.959 1.00 92.38 250 ILE A CA 1
ATOM 2039 C C . ILE A 1 250 ? -36.609 -6.592 30.651 1.00 92.38 250 ILE A C 1
ATOM 2041 O O . ILE A 1 250 ? -35.814 -6.458 29.718 1.00 92.38 250 ILE A O 1
ATOM 2045 N N . VAL A 1 251 ? -37.879 -6.197 30.583 1.00 92.81 251 VAL A N 1
ATOM 2046 C CA . VAL A 1 251 ? -38.417 -5.381 29.493 1.00 92.81 251 VAL A CA 1
ATOM 2047 C C . VAL A 1 251 ? -38.911 -4.069 30.082 1.00 92.81 251 VAL A C 1
ATOM 2049 O O . VAL A 1 251 ? -39.790 -4.073 30.936 1.00 92.81 251 VAL A O 1
ATOM 2052 N N . GLU A 1 252 ? -38.364 -2.954 29.611 1.00 87.56 252 GLU A N 1
ATOM 2053 C CA . GLU A 1 252 ? -38.769 -1.608 30.016 1.00 87.56 252 GLU A CA 1
ATOM 2054 C C . GLU A 1 252 ? -38.908 -0.741 28.762 1.00 87.56 252 GLU A C 1
ATOM 2056 O O . GLU A 1 252 ? -38.047 -0.772 27.881 1.00 87.56 252 GLU A O 1
ATOM 2061 N N . ASN A 1 253 ? -40.025 -0.016 28.631 1.00 86.69 253 ASN A N 1
ATOM 2062 C CA . ASN A 1 253 ? -40.335 0.807 27.452 1.00 86.69 253 ASN A CA 1
ATOM 2063 C C . ASN A 1 253 ? -40.171 0.059 26.109 1.00 86.69 253 ASN A C 1
ATOM 2065 O O . ASN A 1 253 ? -39.644 0.598 25.136 1.00 86.69 253 ASN A O 1
ATOM 2069 N N . GLY A 1 254 ? -40.575 -1.218 26.069 1.00 88.50 254 GLY A N 1
ATOM 2070 C CA . GLY A 1 254 ? -40.478 -2.075 24.879 1.00 88.50 254 GLY A CA 1
ATOM 2071 C C . GLY A 1 254 ? -39.064 -2.570 24.542 1.00 88.50 254 GLY A C 1
ATOM 2072 O O . GLY A 1 254 ? -38.875 -3.232 23.525 1.00 88.50 254 GLY A O 1
ATOM 2073 N N . LYS A 1 255 ? -38.065 -2.283 25.382 1.00 88.38 255 LYS A N 1
ATOM 2074 C CA . LYS A 1 255 ? -36.668 -2.693 25.196 1.00 88.38 255 LYS A CA 1
ATOM 2075 C C . LYS A 1 255 ? -36.298 -3.791 26.186 1.00 88.38 255 LYS A C 1
ATOM 2077 O O . LYS A 1 255 ? -36.561 -3.658 27.376 1.00 88.38 255 LYS A O 1
ATOM 2082 N N . ARG A 1 256 ? -35.670 -4.866 25.700 1.00 92.56 256 ARG A N 1
ATOM 2083 C CA . ARG A 1 256 ? -35.230 -6.000 26.526 1.00 92.56 256 ARG A CA 1
ATOM 2084 C C . ARG A 1 256 ? -33.745 -5.890 26.857 1.00 92.56 256 ARG A C 1
ATOM 2086 O O . ARG A 1 256 ? -32.932 -5.879 25.941 1.00 92.56 256 ARG A O 1
ATOM 2093 N N . PHE A 1 257 ? -33.392 -5.884 28.141 1.00 92.81 257 PHE A N 1
ATOM 2094 C CA . PHE A 1 257 ? -32.001 -5.773 28.591 1.00 92.81 257 PHE A CA 1
ATOM 2095 C C . PHE A 1 257 ? -31.758 -6.395 29.958 1.00 92.81 257 PHE A C 1
ATOM 2097 O O . PHE A 1 257 ? -32.695 -6.655 30.701 1.00 92.81 257 PHE A O 1
ATOM 2104 N N . VAL A 1 258 ? -30.496 -6.648 30.301 1.00 94.38 258 VAL A N 1
ATOM 2105 C CA . VAL A 1 258 ? -30.124 -7.185 31.617 1.00 94.38 258 VAL A CA 1
ATOM 2106 C C . VAL A 1 258 ? -29.981 -6.043 32.624 1.00 94.38 258 VAL A C 1
ATOM 2108 O O . VAL A 1 258 ? -29.201 -5.119 32.392 1.00 94.38 258 VAL A O 1
ATOM 2111 N N . LYS A 1 259 ? -30.718 -6.094 33.743 1.00 92.56 259 LYS A N 1
ATOM 2112 C CA . LYS A 1 259 ? -30.626 -5.079 34.807 1.00 92.56 259 LYS A CA 1
ATOM 2113 C C . LYS A 1 259 ? -29.415 -5.361 35.702 1.00 92.56 259 LYS A C 1
ATOM 2115 O O . LYS A 1 259 ? -29.396 -6.333 36.459 1.00 92.56 259 LYS A O 1
ATOM 2120 N N . TYR A 1 260 ? -28.413 -4.492 35.623 1.00 91.44 260 TYR A N 1
ATOM 2121 C CA . TYR A 1 260 ? -27.204 -4.539 36.446 1.00 91.44 260 TYR A CA 1
ATOM 2122 C C . TYR A 1 260 ? -27.272 -3.600 37.649 1.00 91.44 260 TYR A C 1
ATOM 2124 O O . TYR A 1 260 ? -26.752 -3.924 38.716 1.00 91.44 260 TYR A O 1
ATOM 2132 N N . LYS A 1 261 ? -27.930 -2.444 37.502 1.00 88.75 261 LYS A N 1
ATOM 2133 C CA . LYS A 1 261 ? -28.133 -1.493 38.601 1.00 88.75 261 LYS A CA 1
ATOM 2134 C C . LYS A 1 261 ? -29.476 -1.740 39.283 1.00 88.75 261 LYS A C 1
ATOM 2136 O O . LYS A 1 261 ? -30.532 -1.442 38.728 1.00 88.75 261 LYS A O 1
ATOM 2141 N N . PHE A 1 262 ? -29.420 -2.270 40.500 1.00 88.31 262 PHE A N 1
ATOM 2142 C CA . PHE A 1 262 ? -30.585 -2.405 41.370 1.00 88.31 262 PHE A CA 1
ATOM 2143 C C . PHE A 1 262 ? -30.800 -1.139 42.206 1.00 88.31 262 PHE A C 1
ATOM 2145 O O . PHE A 1 262 ? -29.847 -0.530 42.707 1.00 88.31 262 PHE A O 1
ATOM 2152 N N . GLU A 1 263 ? -32.065 -0.760 42.365 1.00 86.62 263 GLU A N 1
ATOM 2153 C CA . GLU A 1 263 ? -32.473 0.290 43.302 1.00 86.62 263 GLU A CA 1
ATOM 2154 C C . GLU A 1 263 ? -32.350 -0.242 44.733 1.00 86.62 263 GLU A C 1
ATOM 2156 O O . GLU A 1 263 ? -31.573 0.299 45.525 1.00 86.62 263 GLU A O 1
ATOM 2161 N N . ASP A 1 264 ? -32.999 -1.381 44.993 1.00 87.75 264 ASP A N 1
ATOM 2162 C CA . ASP A 1 264 ? -32.928 -2.122 46.250 1.00 87.75 264 ASP A CA 1
ATOM 2163 C C . ASP A 1 264 ? -32.125 -3.427 46.110 1.00 87.75 264 ASP A C 1
ATOM 2165 O O . ASP A 1 264 ? -32.363 -4.232 45.209 1.00 87.75 264 ASP A O 1
ATOM 2169 N N . ILE A 1 265 ? -31.188 -3.632 47.036 1.00 87.56 265 ILE A N 1
ATOM 2170 C CA . ILE A 1 265 ? -30.301 -4.803 47.140 1.00 87.56 265 ILE A CA 1
ATOM 2171 C C . ILE A 1 265 ? -30.551 -5.603 48.429 1.00 87.56 265 ILE A C 1
ATOM 2173 O O . ILE A 1 265 ? -29.689 -6.370 48.859 1.00 87.56 265 ILE A O 1
ATOM 2177 N N . SER A 1 266 ? -31.695 -5.391 49.085 1.00 87.75 266 SER A N 1
ATOM 2178 C CA . SER A 1 266 ? -32.107 -6.169 50.248 1.00 87.75 266 SER A CA 1
ATOM 2179 C C . SER A 1 266 ? -32.263 -7.656 49.906 1.00 87.75 266 SER A C 1
ATOM 2181 O O . SER A 1 266 ? -32.602 -8.032 48.787 1.00 87.75 266 SER A O 1
ATOM 2183 N N . CYS A 1 267 ? -32.056 -8.542 50.883 1.00 86.56 267 CYS A N 1
ATOM 2184 C CA . CYS A 1 267 ? -32.211 -9.983 50.654 1.00 86.56 267 CYS A CA 1
ATOM 2185 C C . CYS A 1 267 ? -33.620 -10.331 50.139 1.00 86.56 267 CYS A C 1
ATOM 2187 O O . CYS A 1 267 ? -33.778 -11.220 49.304 1.00 86.56 267 CYS A O 1
ATOM 2189 N N . ALA A 1 268 ? -34.637 -9.604 50.617 1.00 87.31 268 ALA A N 1
ATOM 2190 C CA . ALA A 1 268 ? -36.025 -9.803 50.226 1.00 87.31 268 ALA A CA 1
ATOM 2191 C C . ALA A 1 268 ? -36.267 -9.487 48.744 1.00 87.31 268 ALA A C 1
ATOM 2193 O O . ALA A 1 268 ? -37.044 -10.198 48.114 1.00 87.31 268 ALA A O 1
ATOM 2194 N N . SER A 1 269 ? -35.588 -8.489 48.164 1.00 84.00 269 SER A N 1
ATOM 2195 C CA . SER A 1 269 ? -35.775 -8.123 46.752 1.00 84.00 269 SER A CA 1
ATOM 2196 C C . SER A 1 269 ? -35.220 -9.167 45.773 1.00 84.00 269 SER A C 1
ATOM 2198 O O . SER A 1 269 ? -35.666 -9.234 44.628 1.00 84.00 269 SER A O 1
ATOM 2200 N N . CYS A 1 270 ? -34.283 -10.009 46.222 1.00 83.25 270 CYS A N 1
ATOM 2201 C CA . CYS A 1 270 ? -33.623 -11.024 45.396 1.00 83.25 270 CYS A CA 1
ATOM 2202 C C . CYS A 1 270 ? -34.129 -12.462 45.626 1.00 83.25 270 CYS A C 1
ATOM 2204 O O . CYS A 1 270 ? -33.943 -13.309 44.750 1.00 83.25 270 CYS A O 1
ATOM 2206 N N . HIS A 1 271 ? -34.743 -12.749 46.780 1.00 86.25 271 HIS A N 1
ATOM 2207 C CA . HIS A 1 271 ? -35.169 -14.099 47.193 1.00 86.25 271 HIS A CA 1
ATOM 2208 C C . HIS A 1 271 ? -36.686 -14.259 47.380 1.00 86.25 271 HIS A C 1
ATOM 2210 O O . HIS A 1 271 ? -37.120 -15.212 48.032 1.00 86.25 271 HIS A O 1
ATOM 2216 N N . SER A 1 272 ? -37.474 -13.335 46.832 1.00 72.50 272 SER A N 1
ATOM 2217 C CA . SER A 1 272 ? -38.937 -13.435 46.770 1.00 72.50 272 SER A CA 1
ATOM 2218 C C . SER A 1 272 ? -39.437 -14.259 45.584 1.00 72.50 272 SER A C 1
ATOM 2220 O O . SER A 1 272 ? -38.713 -14.381 44.566 1.00 72.50 272 SER A O 1
#

Sequence (272 aa):
MNSFDHSKTNYILEGRHLTLDCTKCHKGSYTNPVKHSLCSDCHDDYHNNQFLKNNIKPDCSDCHSVQNFTSSNYTIEKHNLLDFKLNGSHLATPCFQCHKKEDKWSFRNIGSGCTNCHENVHQNYIQEKYFNNGSCNNCHNETAWNLTDFDHKKTDFPLEGKHADVSCRQCHYSEKKGISVQHFKELNQNCVTCHPDIHYYQFVENNKTDCGKCHTNENWKPEKFNHEKARFKIDGKHIGLDCIKCHKPIVENGKRFVKYKFEDISCASCHS

Radius of gyration: 37.56 Å; chains: 1; bounding box: 76×33×112 Å